Protein 3WPA (pdb70)

Sequence (346 aa):
NVAQGNQTNVGDALTALDNAINTAATTSKSTVSNGQNIVVSKSKNADGSDNYEVSTAKDLTVDSVKAGDTVLNNAGITIGNNAVVLNNTGLTISGGPSVTLAGIDAGNNKTIQNVANAVNATDAVNKGQLDSAINNVNNNVNELANNNAVKYDDASKDKITLGGGATGTTITNVKDGTVAQQGSKKDAVNGGQLWNVQQQQVDQNTTDISNIKNDINNGTVGLVQQAGKDAPVTVAKDTGGTTVNVAGTDGNRVVTGVKEEGAVNATSKDAVNGSQLNTTNQAVVNYLGGGAGYDNITGSFTAPSYTVGDSKYNNVGGAIDALNQADQALNSKIDNVSNKLDNAFRITNNRI

Nearest PDB structures (foldseek):
  3wpa-assembly1_A  TM=1.003E+00  e=3.772E-58  Acinetobacter sp. Tol 5
  3wpr-assembly1_C  TM=9.650E-01  e=1.036E-18  Acinetobacter sp. Tol 5
  3wpr-assembly1_B  TM=9.596E-01  e=1.470E-18  Acinetobacter sp. Tol 5
  3wqa-assembly1_A  TM=9.450E-01  e=1.652E-18  Acinetobacter sp. Tol 5
  3d9x-assembly1_B  TM=5.489E-01  e=2.673E-06  Bartonella henselae

Secondary structure (DSSP, 8-state):
--TTS--SSHHHHHHHHHHHHHHHHHHT-------TTEEEEEEE-TTS-EEEEEEE-SS---SEEEETTEEEETTEEEETTTTEEEETTEEEETTS-EEETTEEE-TTS----PPPP-STTSPPPHHHHHHHHHHHHHHHHHHHHHS---SSTT---------TT-----SPPPPP-STT------HHHHHHHHHHHHHHHHHHHHHHHHHHHT-SSSEEESSTTSPEEESTTS--S-----BTTB-----S-PPPP-STT------HHHHHHHHHHHHHHH-TT-EEETTTTEEE---EEETTEEESSHHHHHHHHHHHHHHHHHHHHHHHHHHHHHHHGGGG--

Organism: Acinetobacter sp. (strain Tol 5) (NCBI:txid710648)

B-factor: mean 42.74, std 29.95, range [12.38, 147.36]

Foldseek 3Di:
DPLPDDDDDVVVRVVSVVVVCVCCVVVVQDDDDDDAQKDWDWDADPVRHIDIDIDGDPDHDDQWDQDPNWIQHQQGIADDPSCWDQGPQFIDHVQAWTDGPVHTRHNPDDDPDQPADDDPPGDHDPVVVVVVVVVVVVVVVVVVVVDQDQPDPVSPDGQADDDDVGDDDDPQPAFDDDVPGPGDHDPVVVVVVVVVVVVVVVVVVVVVVCVVQQNDDQWRANDDPGDIGGNPPDDDDDDAPADPVGHDDDDPFDAWDDDPPTPGDHDPVVVVVVQCCVPVVQDQPWDADPVVRDIDFHWDDDDPDIDRDDVVNVVSVVVVVVVVVVVVVVVCVVVVVVVVVVVVVD

Structure (mmCIF, N/CA/C/O backbone):
data_3WPA
#
_entry.id   3WPA
#
_cell.length_a   46.663
_cell.length_b   46.663
_cell.length_c   406.110
_cell.angle_alpha   90.00
_cell.angle_beta   90.00
_cell.angle_gamma   120.00
#
_symmetry.space_group_name_H-M   'P 3 2 1'
#
loop_
_entity.id
_entity.type
_entity.pdbx_description
1 polymer 'Trimeric autotransporter adhesin'
2 non-polymer 'CHLORIDE ION'
3 water water
#
loop_
_atom_site.group_PDB
_atom_site.id
_atom_site.type_symbol
_atom_site.label_atom_id
_atom_site.label_alt_id
_atom_site.label_comp_id
_atom_site.label_asym_id
_atom_site.label_entity_id
_atom_site.label_seq_id
_atom_site.pdbx_PDB_ins_code
_atom_site.Cartn_x
_atom_site.Cartn_y
_atom_site.Cartn_z
_atom_site.occupancy
_atom_site.B_iso_or_equiv
_atom_site.auth_seq_id
_atom_site.auth_comp_id
_atom_site.auth_asym_id
_atom_site.auth_atom_id
_atom_site.pdbx_PDB_model_num
ATOM 1 N N . ASN A 1 65 ? 25.477 2.871 61.116 1.00 100.22 3205 ASN A N 1
ATOM 2 C CA . ASN A 1 65 ? 25.671 2.273 62.472 1.00 100.79 3205 ASN A CA 1
ATOM 3 C C . ASN A 1 65 ? 25.848 3.337 63.559 1.00 101.48 3205 ASN A C 1
ATOM 4 O O . ASN A 1 65 ? 26.930 3.487 64.132 1.00 100.01 3205 ASN A O 1
ATOM 9 N N . VAL A 1 66 ? 24.770 4.073 63.825 1.00 103.12 3206 VAL A N 1
ATOM 10 C CA . VAL A 1 66 ? 24.731 5.062 64.906 1.00 104.39 3206 VAL A CA 1
ATOM 11 C C . VAL A 1 66 ? 23.529 4.785 65.808 1.00 106.69 3206 VAL A C 1
ATOM 12 O O . VAL A 1 66 ? 22.509 4.265 65.349 1.00 107.41 3206 VAL A O 1
ATOM 16 N N . ALA A 1 67 ? 23.664 5.132 67.088 1.00 107.57 3207 ALA A N 1
ATOM 17 C CA . ALA A 1 67 ? 22.700 4.749 68.126 1.00 107.47 3207 ALA A CA 1
ATOM 18 C C . ALA A 1 67 ? 22.649 3.227 68.306 1.00 108.50 3207 ALA A C 1
ATOM 19 O O . ALA A 1 67 ? 21.677 2.687 68.841 1.00 107.49 3207 ALA A O 1
ATOM 21 N N . GLN A 1 68 ? 23.708 2.551 67.858 1.00 111.00 3208 GLN A N 1
ATOM 22 C CA . GLN A 1 68 ? 23.828 1.092 67.912 1.00 113.48 3208 GLN A CA 1
ATOM 23 C C . GLN A 1 68 ? 22.679 0.349 67.216 1.00 115.83 3208 GLN A C 1
ATOM 24 O O . GLN A 1 68 ? 22.357 -0.786 67.575 1.00 114.47 3208 GLN A O 1
ATOM 30 N N . GLY A 1 69 ? 22.076 0.995 66.218 1.00 119.29 3209 GLY A N 1
ATOM 31 C CA . GLY A 1 69 ? 21.073 0.370 65.358 1.00 121.67 3209 GLY A CA 1
ATOM 32 C C . GLY A 1 69 ? 21.643 0.254 63.959 1.00 123.90 3209 GLY A C 1
ATOM 33 O O . GLY A 1 69 ? 22.857 0.366 63.771 1.00 123.63 3209 GLY A O 1
ATOM 34 N N . ASN A 1 70 ? 20.779 0.029 62.973 1.00 125.94 3210 ASN A N 1
ATOM 35 C CA . ASN A 1 70 ? 21.215 -0.024 61.580 1.00 127.00 3210 ASN A CA 1
ATOM 36 C C . ASN A 1 70 ? 20.215 0.653 60.648 1.00 126.44 3210 ASN A C 1
ATOM 37 O O . ASN A 1 70 ? 19.010 0.413 60.739 1.00 125.59 3210 ASN A O 1
ATOM 42 N N . GLN A 1 71 ? 20.733 1.493 59.754 1.00 126.26 3211 GLN A N 1
ATOM 43 C CA . GLN A 1 71 ? 19.908 2.328 58.885 1.00 126.22 3211 GLN A CA 1
ATOM 44 C C . GLN A 1 71 ? 20.360 2.219 57.430 1.00 126.54 3211 GLN A C 1
ATOM 45 O O . GLN A 1 71 ? 21.504 1.855 57.152 1.00 125.81 3211 GLN A O 1
ATOM 51 N N . THR A 1 72 ? 19.450 2.536 56.511 1.00 126.88 3212 THR A N 1
ATOM 52 C CA . THR A 1 72 ? 19.748 2.557 55.076 1.00 126.29 3212 THR A CA 1
ATOM 53 C C . THR A 1 72 ? 19.665 3.975 54.492 1.00 125.48 3212 THR A C 1
ATOM 54 O O . THR A 1 72 ? 19.710 4.152 53.272 1.00 125.81 3212 THR A O 1
ATOM 58 N N . ASN A 1 73 ? 19.553 4.977 55.364 1.00 123.29 3213 ASN A N 1
ATOM 59 C CA . ASN A 1 73 ? 19.491 6.381 54.948 1.00 121.21 3213 ASN A CA 1
ATOM 60 C C . ASN A 1 73 ? 19.789 7.331 56.110 1.00 121.20 3213 ASN A C 1
ATOM 61 O O . ASN A 1 73 ? 19.767 6.924 57.274 1.00 123.78 3213 ASN A O 1
ATOM 66 N N . VAL A 1 74 ? 20.072 8.591 55.785 1.00 119.74 3214 VAL A N 1
ATOM 67 C CA . VAL A 1 74 ? 20.380 9.606 56.802 1.00 118.81 3214 VAL A CA 1
ATOM 68 C C . VAL A 1 74 ? 19.147 10.031 57.607 1.00 118.54 3214 VAL A C 1
ATOM 69 O O . VAL A 1 74 ? 19.267 10.415 58.771 1.00 118.71 3214 VAL A O 1
ATOM 73 N N . GLY A 1 75 ? 17.970 9.964 56.985 1.00 118.37 3215 GLY A N 1
ATOM 74 C CA . GLY A 1 75 ? 16.712 10.290 57.659 1.00 117.46 3215 GLY A CA 1
ATOM 75 C C . GLY A 1 75 ? 16.429 9.397 58.855 1.00 116.97 3215 GLY A C 1
ATOM 76 O O . GLY A 1 75 ? 15.926 9.863 59.878 1.00 116.52 3215 GLY A O 1
ATOM 77 N N . ASP A 1 76 ? 16.750 8.112 58.721 1.00 117.62 3216 ASP A N 1
ATOM 78 C CA . ASP A 1 76 ? 16.624 7.156 59.824 1.00 117.89 3216 ASP A CA 1
ATOM 79 C C . ASP A 1 76 ? 17.736 7.341 60.860 1.00 116.84 3216 ASP A C 1
ATOM 80 O O . ASP A 1 76 ? 17.487 7.258 62.064 1.00 115.57 3216 ASP A O 1
ATOM 85 N N . ALA A 1 77 ? 18.956 7.591 60.386 1.00 115.36 3217 ALA A N 1
ATOM 86 C CA . ALA A 1 77 ? 20.117 7.759 61.264 1.00 113.99 3217 ALA A CA 1
ATOM 87 C C . ALA A 1 77 ? 20.073 9.058 62.075 1.00 113.23 3217 ALA A C 1
ATOM 88 O O . ALA A 1 77 ? 20.583 9.106 63.195 1.00 113.08 3217 ALA A O 1
ATOM 90 N N . LEU A 1 78 ? 19.474 10.105 61.510 1.00 112.49 3218 LEU A N 1
ATOM 91 C CA . LEU A 1 78 ? 19.355 11.394 62.203 1.00 111.46 3218 LEU A CA 1
ATOM 92 C C . LEU A 1 78 ? 18.362 11.330 63.364 1.00 109.72 3218 LEU A C 1
ATOM 93 O O . LEU A 1 78 ? 18.617 11.887 64.433 1.00 108.86 3218 LEU A O 1
ATOM 98 N N . THR A 1 79 ? 17.233 10.658 63.147 1.00 108.30 3219 THR A N 1
ATOM 99 C CA . THR A 1 79 ? 16.247 10.442 64.208 1.00 107.20 3219 THR A CA 1
ATOM 100 C C . THR A 1 79 ? 16.726 9.399 65.221 1.00 105.97 3219 THR A C 1
ATOM 101 O O . THR A 1 79 ? 16.285 9.402 66.370 1.00 105.91 3219 THR A O 1
ATOM 105 N N . ALA A 1 80 ? 17.620 8.509 64.791 1.00 104.25 3220 ALA A N 1
ATOM 106 C CA . ALA A 1 80 ? 18.236 7.533 65.692 1.00 103.04 3220 ALA A CA 1
ATOM 107 C C . ALA A 1 80 ? 19.137 8.234 66.706 1.00 101.73 3220 ALA A C 1
ATOM 108 O O . ALA A 1 80 ? 19.106 7.911 67.895 1.00 102.01 3220 ALA A O 1
ATOM 110 N N . LEU A 1 81 ? 19.938 9.187 66.229 1.00 100.28 3221 LEU A N 1
ATOM 111 C CA . LEU A 1 81 ? 20.757 10.022 67.109 1.00 99.44 3221 LEU A CA 1
ATOM 112 C C . LEU A 1 81 ? 19.871 10.860 68.027 1.00 98.39 3221 LEU A C 1
ATOM 113 O O . LEU A 1 81 ? 20.129 10.948 69.224 1.00 98.47 3221 LEU A O 1
ATOM 118 N N . ASP A 1 82 ? 18.825 11.458 67.459 1.00 96.39 3222 ASP A N 1
ATOM 119 C CA . ASP A 1 82 ? 17.842 12.223 68.232 1.00 95.99 3222 ASP A CA 1
ATOM 120 C C . ASP A 1 82 ? 17.246 11.378 69.363 1.00 94.23 3222 ASP A C 1
ATOM 121 O O . ASP A 1 82 ? 17.097 11.856 70.488 1.00 92.77 3222 ASP A O 1
ATOM 126 N N . ASN A 1 83 ? 16.916 10.124 69.058 1.00 93.84 3223 ASN A N 1
ATOM 127 C CA . ASN A 1 83 ? 16.400 9.188 70.061 1.00 93.78 3223 ASN A CA 1
ATOM 128 C C . ASN A 1 83 ? 17.456 8.731 71.068 1.00 92.83 3223 ASN A C 1
ATOM 129 O O . ASN A 1 83 ? 17.119 8.298 72.170 1.00 93.31 3223 ASN A O 1
ATOM 134 N N . ALA A 1 84 ? 18.727 8.819 70.685 1.00 91.34 3224 ALA A N 1
ATOM 135 C CA . ALA A 1 84 ? 19.829 8.548 71.607 1.00 91.37 3224 ALA A CA 1
ATOM 136 C C . ALA A 1 84 ? 20.002 9.679 72.628 1.00 91.17 3224 ALA A C 1
ATOM 137 O O . ALA A 1 84 ? 20.592 9.468 73.688 1.00 90.29 3224 ALA A O 1
ATOM 139 N N . ILE A 1 85 ? 19.486 10.868 72.313 1.00 90.32 3225 ILE A N 1
ATOM 140 C CA . ILE A 1 85 ? 19.606 12.022 73.206 1.00 91.23 3225 ILE A CA 1
ATOM 141 C C . ILE A 1 85 ? 18.538 11.971 74.290 1.00 91.87 3225 ILE A C 1
ATOM 142 O O . ILE A 1 85 ? 18.843 12.159 75.465 1.00 92.19 3225 ILE A O 1
ATOM 147 N N . ASN A 1 86 ? 17.290 11.726 73.897 1.00 92.27 3226 ASN A N 1
ATOM 148 C CA . ASN A 1 86 ? 16.184 11.696 74.858 1.00 94.17 3226 ASN A CA 1
ATOM 149 C C . ASN A 1 86 ? 16.337 10.609 75.929 1.00 92.15 3226 ASN A C 1
ATOM 150 O O . ASN A 1 86 ? 15.855 10.773 77.047 1.00 94.09 3226 ASN A O 1
ATOM 155 N N . THR A 1 87 ? 17.008 9.509 75.585 1.00 89.05 3227 THR A N 1
ATOM 156 C CA . THR A 1 87 ? 17.333 8.469 76.561 1.00 87.56 3227 THR A CA 1
ATOM 157 C C . THR A 1 87 ? 18.511 8.911 77.425 1.00 85.37 3227 THR A C 1
ATOM 158 O O . THR A 1 87 ? 18.420 8.907 78.652 1.00 85.26 3227 THR A O 1
ATOM 162 N N . ALA A 1 88 ? 19.608 9.295 76.775 1.00 82.50 3228 ALA A N 1
ATOM 163 C CA . ALA A 1 88 ? 20.824 9.727 77.471 1.00 81.89 3228 ALA A CA 1
ATOM 164 C C . ALA A 1 88 ? 20.568 10.912 78.401 1.00 80.30 3228 ALA A C 1
ATOM 165 O O . ALA A 1 88 ? 21.047 10.927 79.531 1.00 79.48 3228 ALA A O 1
ATOM 167 N N . ALA A 1 89 ? 19.816 11.898 77.921 1.00 78.18 3229 ALA A N 1
ATOM 168 C CA . ALA A 1 89 ? 19.477 13.070 78.727 1.00 77.61 3229 ALA A CA 1
ATOM 169 C C . ALA A 1 89 ? 18.600 12.693 79.920 1.00 77.52 3229 ALA A C 1
ATOM 170 O O . ALA A 1 89 ? 18.776 13.222 81.016 1.00 78.38 3229 ALA A O 1
ATOM 172 N N . THR A 1 90 ? 17.662 11.777 79.701 1.00 76.14 3230 THR A N 1
ATOM 173 C CA . THR A 1 90 ? 16.731 11.358 80.744 1.00 76.21 3230 THR A CA 1
ATOM 174 C C . THR A 1 90 ? 17.400 10.442 81.767 1.00 75.41 3230 THR A C 1
ATOM 175 O O . THR A 1 90 ? 17.299 10.677 82.971 1.00 76.21 3230 THR A O 1
ATOM 179 N N . THR A 1 91 ? 18.078 9.405 81.286 1.00 72.55 3231 THR A N 1
ATOM 180 C CA . THR A 1 91 ? 18.684 8.408 82.170 1.00 71.64 3231 THR A CA 1
ATOM 181 C C . THR A 1 91 ? 19.930 8.909 82.909 1.00 69.99 3231 THR A C 1
ATOM 182 O O . THR A 1 91 ? 20.302 8.335 83.930 1.00 70.54 3231 THR A O 1
ATOM 186 N N . SER A 1 92 ? 20.572 9.961 82.399 1.00 66.46 3232 SER A N 1
ATOM 187 C CA . SER A 1 92 ? 21.767 10.519 83.046 1.00 63.74 3232 SER A CA 1
ATOM 188 C C . SER A 1 92 ? 21.440 11.568 84.105 1.00 59.59 3232 SER A C 1
ATOM 189 O O . SER A 1 92 ? 22.337 12.021 84.808 1.00 56.89 3232 SER A O 1
ATOM 192 N N . LYS A 1 93 ? 20.172 11.963 84.209 1.00 56.94 3233 LYS A N 1
ATOM 193 C CA . LYS A 1 93 ? 19.768 12.980 85.173 1.00 57.01 3233 LYS A CA 1
ATOM 194 C C . LYS A 1 93 ? 19.503 12.340 86.541 1.00 54.37 3233 LYS A C 1
ATOM 195 O O . LYS A 1 93 ? 18.373 11.958 86.860 1.00 54.06 3233 LYS A O 1
ATOM 201 N N . SER A 1 94 ? 20.562 12.219 87.338 1.00 51.69 3234 SER A N 1
ATOM 202 C CA . SER A 1 94 ? 20.468 11.600 88.660 1.00 49.99 3234 SER A CA 1
ATOM 203 C C . SER A 1 94 ? 19.673 12.481 89.613 1.00 47.72 3234 SER A C 1
ATOM 204 O O . SER A 1 94 ? 19.740 13.707 89.536 1.00 46.93 3234 SER A O 1
ATOM 207 N N . THR A 1 95 ? 18.918 11.847 90.506 1.00 48.01 3235 THR A N 1
ATOM 208 C CA . THR A 1 95 ? 18.162 12.563 91.527 1.00 46.42 3235 THR A CA 1
ATOM 209 C C . THR A 1 95 ? 18.632 12.150 92.925 1.00 44.36 3235 THR A C 1
ATOM 210 O O . THR A 1 95 ? 19.258 11.105 93.102 1.00 41.22 3235 THR A O 1
ATOM 214 N N . VAL A 1 96 ? 18.326 12.995 93.904 1.00 43.61 3236 VAL A N 1
ATOM 215 C CA . VAL A 1 96 ? 18.638 12.721 95.307 1.00 42.13 3236 VAL A CA 1
ATOM 216 C C . VAL A 1 96 ? 17.377 12.942 96.129 1.00 42.34 3236 VAL A C 1
ATOM 217 O O . VAL A 1 96 ? 16.670 13.931 95.923 1.00 44.47 3236 VAL A O 1
ATOM 221 N N . SER A 1 97 ? 17.096 12.022 97.049 1.00 41.66 3237 SER A N 1
ATOM 222 C CA . SER A 1 97 ? 15.957 12.156 97.959 1.00 41.39 3237 SER A CA 1
ATOM 223 C C . SER A 1 97 ? 16.413 12.031 99.413 1.00 41.57 3237 SER A C 1
ATOM 224 O O . SER A 1 97 ? 17.545 11.624 99.685 1.00 41.24 3237 SER A O 1
ATOM 227 N N . ASN A 1 98 ? 15.517 12.377 100.334 1.00 41.87 3238 ASN A N 1
ATOM 228 C CA . ASN A 1 98 ? 15.806 12.302 101.768 1.00 42.46 3238 ASN A CA 1
ATOM 229 C C . ASN A 1 98 ? 15.239 11.048 102.426 1.00 42.05 3238 ASN A C 1
ATOM 230 O O . ASN A 1 98 ? 14.131 10.608 102.117 1.00 42.34 3238 ASN A O 1
ATOM 235 N N . GLY A 1 99 ? 16.029 10.467 103.324 1.00 40.53 3239 GLY A N 1
ATOM 236 C CA . GLY A 1 99 ? 15.566 9.417 104.217 1.00 37.90 3239 GLY A CA 1
ATOM 237 C C . GLY A 1 99 ? 15.597 9.953 105.638 1.00 36.91 3239 GLY A C 1
ATOM 238 O O . GLY A 1 99 ? 15.532 11.167 105.852 1.00 35.43 3239 GLY A O 1
ATOM 239 N N . GLN A 1 100 ? 15.718 9.054 106.605 1.00 35.92 3240 GLN A N 1
ATOM 240 C CA . GLN A 1 100 ? 15.624 9.432 108.015 1.00 35.90 3240 GLN A CA 1
ATOM 241 C C . GLN A 1 100 ? 16.711 10.429 108.408 1.00 33.00 3240 GLN A C 1
ATOM 242 O O . GLN A 1 100 ? 17.887 10.250 108.070 1.00 30.88 3240 GLN A O 1
ATOM 248 N N . ASN A 1 101 ? 16.291 11.489 109.101 1.00 32.39 3241 ASN A N 1
ATOM 249 C CA . ASN A 1 101 ? 17.184 12.526 109.643 1.00 31.09 3241 ASN A CA 1
ATOM 250 C C . ASN A 1 101 ? 17.838 13.444 108.612 1.00 30.77 3241 ASN A C 1
ATOM 251 O O . ASN A 1 101 ? 18.723 14.229 108.959 1.00 30.60 3241 ASN A O 1
ATOM 256 N N . ILE A 1 102 ? 17.382 13.384 107.363 1.00 30.27 3242 ILE A N 1
ATOM 257 C CA . ILE A 1 102 ? 17.986 14.147 106.281 1.00 30.99 3242 ILE A CA 1
ATOM 258 C C . ILE A 1 102 ? 16.933 15.017 105.606 1.00 32.11 3242 ILE A C 1
ATOM 259 O O . ILE A 1 102 ? 15.779 14.610 105.471 1.00 32.02 3242 ILE A O 1
ATOM 264 N N . VAL A 1 103 ? 17.342 16.219 105.211 1.00 33.57 3243 VAL A N 1
ATOM 265 C CA . VAL A 1 103 ? 16.500 17.114 104.416 1.00 35.95 3243 VAL A CA 1
ATOM 266 C C . VAL A 1 103 ? 17.239 17.433 103.119 1.00 37.45 3243 VAL A C 1
ATOM 267 O O . VAL A 1 103 ? 18.415 17.805 103.142 1.00 35.61 3243 VAL A O 1
ATOM 271 N N . VAL A 1 104 ? 16.543 17.268 101.996 1.00 39.30 3244 VAL A N 1
ATOM 272 C CA . VAL A 1 104 ? 17.109 17.501 100.673 1.00 40.98 3244 VAL A CA 1
ATOM 273 C C . VAL A 1 104 ? 16.320 18.610 99.991 1.00 42.92 3244 VAL A C 1
ATOM 274 O O . VAL A 1 104 ? 15.105 18.499 99.836 1.00 43.41 3244 VAL A O 1
ATOM 278 N N . SER A 1 105 ? 17.017 19.680 99.614 1.00 45.76 3245 SER A N 1
ATOM 279 C CA . SER A 1 105 ? 16.403 20.827 98.957 1.00 50.53 3245 SER A CA 1
ATOM 280 C C . SER A 1 105 ? 16.851 20.880 97.496 1.00 52.97 3245 SER A C 1
ATOM 281 O O . SER A 1 105 ? 18.028 21.111 97.209 1.00 53.22 3245 SER A O 1
ATOM 284 N N . LYS A 1 106 ? 15.907 20.650 96.586 1.00 57.87 3246 LYS A N 1
ATOM 285 C CA . LYS A 1 106 ? 16.177 20.664 95.147 1.00 61.10 3246 LYS A CA 1
ATOM 286 C C . LYS A 1 106 ? 16.060 22.082 94.585 1.00 61.17 3246 LYS A C 1
ATOM 287 O O . LYS A 1 106 ? 14.988 22.689 94.646 1.00 60.98 3246 LYS A O 1
ATOM 293 N N . SER A 1 107 ? 17.165 22.599 94.052 1.00 61.53 3247 SER A N 1
ATOM 294 C CA . SER A 1 107 ? 17.181 23.892 93.363 1.00 64.19 3247 SER A CA 1
ATOM 295 C C . SER A 1 107 ? 17.694 23.702 91.936 1.00 65.94 3247 SER A C 1
ATOM 296 O O . SER A 1 107 ? 17.951 22.575 91.511 1.00 65.09 3247 SER A O 1
ATOM 299 N N . LYS A 1 108 ? 17.837 24.805 91.202 1.00 69.74 3248 LYS A N 1
ATOM 300 C CA . LYS A 1 108 ? 18.340 24.770 89.830 1.00 70.36 3248 LYS A CA 1
ATOM 301 C C . LYS A 1 108 ? 19.580 25.645 89.690 1.00 69.46 3248 LYS A C 1
ATOM 302 O O . LYS A 1 108 ? 19.556 26.821 90.050 1.00 70.20 3248 LYS A O 1
ATOM 308 N N . ASN A 1 109 ? 20.658 25.062 89.168 1.00 69.86 3249 ASN A N 1
ATOM 309 C CA . ASN A 1 109 ? 21.925 25.775 88.973 1.00 72.13 3249 ASN A CA 1
ATOM 310 C C . ASN A 1 109 ? 21.824 26.835 87.869 1.00 73.34 3249 ASN A C 1
ATOM 311 O O . ASN A 1 109 ? 20.776 26.983 87.235 1.00 72.79 3249 ASN A O 1
ATOM 316 N N . ALA A 1 110 ? 22.919 27.561 87.642 1.00 74.47 3250 ALA A N 1
ATOM 317 C CA . ALA A 1 110 ? 22.959 28.636 86.640 1.00 75.39 3250 ALA A CA 1
ATOM 318 C C . ALA A 1 110 ? 22.978 28.141 85.185 1.00 75.90 3250 ALA A C 1
ATOM 319 O O . ALA A 1 110 ? 22.943 28.956 84.259 1.00 75.54 3250 ALA A O 1
ATOM 321 N N . ASP A 1 111 ? 23.032 26.823 84.987 1.00 74.99 3251 ASP A N 1
ATOM 322 C CA . ASP A 1 111 ? 23.076 26.232 83.648 1.00 73.15 3251 ASP A CA 1
ATOM 323 C C . ASP A 1 111 ? 21.916 25.261 83.389 1.00 73.07 3251 ASP A C 1
ATOM 324 O O . ASP A 1 111 ? 22.036 24.351 82.566 1.00 74.88 3251 ASP A O 1
ATOM 329 N N . GLY A 1 112 ? 20.800 25.448 84.095 1.00 71.54 3252 GLY A N 1
ATOM 330 C CA . GLY A 1 112 ? 19.605 24.622 83.896 1.00 70.47 3252 GLY A CA 1
ATOM 331 C C . GLY A 1 112 ? 19.578 23.293 84.640 1.00 69.03 3252 GLY A C 1
ATOM 332 O O . GLY A 1 112 ? 18.506 22.710 84.824 1.00 68.77 3252 GLY A O 1
ATOM 333 N N . SER A 1 113 ? 20.745 22.803 85.061 1.00 66.75 3253 SER A N 1
ATOM 334 C CA . SER A 1 113 ? 20.835 21.551 85.821 1.00 64.56 3253 SER A CA 1
ATOM 335 C C . SER A 1 113 ? 20.340 21.736 87.252 1.00 63.78 3253 SER A C 1
ATOM 336 O O . SER A 1 113 ? 20.206 22.863 87.736 1.00 63.32 3253 SER A O 1
ATOM 339 N N . ASP A 1 114 ? 20.081 20.616 87.923 1.00 62.62 3254 ASP A N 1
ATOM 340 C CA . ASP A 1 114 ? 19.553 20.628 89.285 1.00 60.54 3254 ASP A CA 1
ATOM 341 C C . ASP A 1 114 ? 20.661 20.459 90.324 1.00 58.23 3254 ASP A C 1
ATOM 342 O O . ASP A 1 114 ? 21.611 19.700 90.115 1.00 55.56 3254 ASP A O 1
ATOM 347 N N . ASN A 1 115 ? 20.525 21.182 91.437 1.00 56.54 3255 ASN A N 1
ATOM 348 C CA . ASN A 1 115 ? 21.361 20.976 92.619 1.00 53.56 3255 ASN A CA 1
ATOM 349 C C . ASN A 1 115 ? 20.517 20.377 93.733 1.00 50.48 3255 ASN A C 1
ATOM 350 O O . ASN A 1 115 ? 19.358 20.756 93.906 1.00 48.61 3255 ASN A O 1
ATOM 355 N N . TYR A 1 116 ? 21.101 19.445 94.482 1.00 46.98 3256 TYR A N 1
ATOM 356 C CA . TYR A 1 116 ? 20.452 18.878 95.659 1.00 45.38 3256 TYR A CA 1
ATOM 357 C C . TYR A 1 116 ? 21.275 19.217 96.896 1.00 42.87 3256 TYR A C 1
ATOM 358 O O . TYR A 1 116 ? 22.369 18.692 97.074 1.00 40.76 3256 TYR A O 1
ATOM 367 N N . GLU A 1 117 ? 20.759 20.122 97.726 1.00 42.69 3257 GLU A N 1
ATOM 368 C CA . GLU A 1 117 ? 21.421 20.482 98.978 1.00 42.69 3257 GLU A CA 1
ATOM 369 C C . GLU A 1 117 ? 21.027 19.457 100.034 1.00 39.50 3257 GLU A C 1
ATOM 370 O O . GLU A 1 117 ? 19.841 19.185 100.218 1.00 40.54 3257 GLU A O 1
ATOM 376 N N . VAL A 1 118 ? 22.020 18.889 100.716 1.00 37.22 3258 VAL A N 1
ATOM 377 C CA . VAL A 1 118 ? 21.773 17.878 101.746 1.00 34.74 3258 VAL A CA 1
ATOM 378 C C . VAL A 1 118 ? 22.107 18.456 103.123 1.00 32.62 3258 VAL A C 1
ATOM 379 O O . VAL A 1 118 ? 23.234 18.903 103.361 1.00 32.07 3258 VAL A O 1
ATOM 383 N N . SER A 1 119 ? 21.110 18.455 104.005 1.00 32.24 3259 SER A N 1
ATOM 384 C CA . SER A 1 119 ? 21.258 18.885 105.404 1.00 32.40 3259 SER A CA 1
ATOM 385 C C . SER A 1 119 ? 20.724 17.776 106.300 1.00 30.70 3259 SER A C 1
ATOM 386 O O . SER A 1 119 ? 20.003 16.890 105.834 1.00 30.61 3259 SER A O 1
ATOM 389 N N . THR A 1 120 ? 21.042 17.829 107.592 1.00 29.99 3260 THR A N 1
ATOM 390 C CA . THR A 1 120 ? 20.321 16.987 108.533 1.00 30.09 3260 THR A CA 1
ATOM 391 C C . THR A 1 120 ? 19.045 17.706 108.932 1.00 29.59 3260 THR A C 1
ATOM 392 O O . THR A 1 120 ? 18.929 18.924 108.792 1.00 31.87 3260 THR A O 1
ATOM 396 N N . ALA A 1 121 ? 18.091 16.934 109.422 1.00 30.60 3261 ALA A N 1
ATOM 397 C CA . ALA A 1 121 ? 16.977 17.463 110.182 1.00 30.68 3261 ALA A CA 1
ATOM 398 C C . ALA A 1 121 ? 17.530 18.168 111.420 1.00 31.72 3261 ALA A C 1
ATOM 399 O O . ALA A 1 121 ? 18.677 17.937 111.833 1.00 31.28 3261 ALA A O 1
ATOM 401 N N . LYS A 1 122 ? 16.721 19.041 112.003 1.00 32.61 3262 LYS A N 1
ATOM 402 C CA . LYS A 1 122 ? 17.102 19.742 113.224 1.00 32.64 3262 LYS A CA 1
ATOM 403 C C . LYS A 1 122 ? 16.779 18.908 114.465 1.00 30.64 3262 LYS A C 1
ATOM 404 O O . LYS A 1 122 ? 17.368 19.109 115.521 1.00 29.31 3262 LYS A O 1
ATOM 410 N N . ASP A 1 123 ? 15.816 18.003 114.336 1.00 29.54 3263 ASP A N 1
ATOM 411 C CA . ASP A 1 123 ? 15.460 17.087 115.411 1.00 30.74 3263 ASP A CA 1
ATOM 412 C C . ASP A 1 123 ? 15.807 15.671 114.952 1.00 29.43 3263 ASP A C 1
ATOM 413 O O . ASP A 1 123 ? 15.186 15.148 114.025 1.00 31.17 3263 ASP A O 1
ATOM 418 N N . LEU A 1 124 ? 16.837 15.082 115.561 1.00 28.25 3264 LEU A N 1
ATOM 419 C CA . LEU A 1 124 ? 17.317 13.761 115.150 1.00 26.25 3264 LEU A CA 1
ATOM 420 C C . LEU A 1 124 ? 16.686 12.641 115.971 1.00 27.21 3264 LEU A C 1
ATOM 421 O O . LEU A 1 124 ? 16.509 12.760 117.192 1.00 25.68 3264 LEU A O 1
ATOM 426 N N . THR A 1 125 ? 16.365 11.547 115.290 1.00 26.82 3265 THR A N 1
ATOM 427 C CA . THR A 1 125 ? 15.839 10.349 115.918 1.00 29.35 3265 THR A CA 1
ATOM 428 C C . THR A 1 125 ? 16.792 9.228 115.548 1.00 29.56 3265 THR A C 1
ATOM 429 O O . THR A 1 125 ? 16.907 8.870 114.375 1.00 30.20 3265 THR A O 1
ATOM 433 N N . VAL A 1 126 ? 17.508 8.716 116.544 1.00 29.15 3266 VAL A N 1
ATOM 434 C CA . VAL A 1 126 ? 18.541 7.719 116.336 1.00 29.23 3266 VAL A CA 1
ATOM 435 C C . VAL A 1 126 ? 18.437 6.621 117.390 1.00 30.18 3266 VAL A C 1
ATOM 436 O O . VAL A 1 126 ? 17.626 6.709 118.312 1.00 29.40 3266 VAL A O 1
ATOM 440 N N . ASP A 1 127 ? 19.250 5.583 117.242 1.00 30.19 3267 ASP A N 1
ATOM 441 C CA . ASP A 1 127 ? 19.377 4.564 118.286 1.00 30.89 3267 ASP A CA 1
ATOM 442 C C . ASP A 1 127 ? 20.453 4.975 119.296 1.00 30.13 3267 ASP A C 1
ATOM 443 O O . ASP A 1 127 ? 20.354 4.655 120.483 1.00 29.20 3267 ASP A O 1
ATOM 448 N N . SER A 1 128 ? 21.488 5.668 118.829 1.00 28.04 3268 SER A N 1
ATOM 449 C CA . SER A 1 128 ? 22.572 6.072 119.720 1.00 27.78 3268 SER A CA 1
ATOM 450 C C . SER A 1 128 ? 23.434 7.158 119.113 1.00 26.55 3268 SER A C 1
ATOM 451 O O . SER A 1 128 ? 23.431 7.368 117.899 1.00 26.81 3268 SER A O 1
ATOM 454 N N . VAL A 1 129 ? 24.165 7.843 119.985 1.00 26.55 3269 VAL A N 1
ATOM 455 C CA . VAL A 1 129 ? 25.193 8.793 119.602 1.00 25.55 3269 VAL A CA 1
ATOM 456 C C . VAL A 1 129 ? 26.379 8.534 120.510 1.00 27.11 3269 VAL A C 1
ATOM 457 O O . VAL A 1 129 ? 26.229 8.481 121.737 1.00 26.45 3269 VAL A O 1
ATOM 461 N N . LYS A 1 130 ? 27.549 8.350 119.911 1.00 27.23 3270 LYS A N 1
ATOM 462 C CA . LYS A 1 130 ? 28.778 8.241 120.670 1.00 30.15 3270 LYS A CA 1
ATOM 463 C C . LYS A 1 130 ? 29.647 9.447 120.359 1.00 29.65 3270 LYS A C 1
ATOM 464 O O . LYS A 1 130 ? 30.014 9.671 119.207 1.00 30.63 3270 LYS A O 1
ATOM 470 N N . ALA A 1 131 ? 29.937 10.234 121.390 1.00 30.37 3271 ALA A N 1
ATOM 471 C CA . ALA A 1 131 ? 30.724 11.457 121.255 1.00 31.21 3271 ALA A CA 1
ATOM 472 C C . ALA A 1 131 ? 31.992 11.276 122.069 1.00 32.49 3271 ALA A C 1
ATOM 473 O O . ALA A 1 131 ? 31.967 11.336 123.298 1.00 30.63 3271 ALA A O 1
ATOM 475 N N . GLY A 1 132 ? 33.104 11.031 121.386 1.00 33.94 3272 GLY A N 1
ATOM 476 C CA . GLY A 1 132 ? 34.300 10.546 122.059 1.00 35.25 3272 GLY A CA 1
ATOM 477 C C . GLY A 1 132 ? 33.953 9.220 122.719 1.00 35.94 3272 GLY A C 1
ATOM 478 O O . GLY A 1 132 ? 33.432 8.320 122.059 1.00 38.07 3272 GLY A O 1
ATOM 479 N N . ASP A 1 133 ? 34.189 9.113 124.024 1.00 36.05 3273 ASP A N 1
ATOM 480 C CA . ASP A 1 133 ? 33.815 7.907 124.775 1.00 37.87 3273 ASP A CA 1
ATOM 481 C C . ASP A 1 133 ? 32.464 8.032 125.493 1.00 35.86 3273 ASP A C 1
ATOM 482 O O . ASP A 1 133 ? 32.071 7.113 126.201 1.00 38.76 3273 ASP A O 1
ATOM 487 N N . THR A 1 134 ? 31.770 9.160 125.322 1.00 31.11 3274 THR A N 1
ATOM 488 C CA . THR A 1 134 ? 30.462 9.369 125.946 1.00 29.40 3274 THR A CA 1
ATOM 489 C C . THR A 1 134 ? 29.380 8.771 125.057 1.00 27.86 3274 THR A C 1
ATOM 490 O O . THR A 1 134 ? 29.354 9.009 123.854 1.00 28.84 3274 THR A O 1
ATOM 494 N N . VAL A 1 135 ? 28.490 7.985 125.648 1.00 27.64 3275 VAL A N 1
ATOM 495 C CA . VAL A 1 135 ? 27.467 7.288 124.877 1.00 27.11 3275 VAL A CA 1
ATOM 496 C C . VAL A 1 135 ? 26.097 7.780 125.314 1.00 25.54 3275 VAL A C 1
ATOM 497 O O . VAL A 1 135 ? 25.788 7.776 126.498 1.00 24.52 3275 VAL A O 1
ATOM 501 N N . LEU A 1 136 ? 25.313 8.230 124.340 1.00 25.16 3276 LEU A N 1
ATOM 502 C CA . LEU A 1 136 ? 23.917 8.571 124.520 1.00 25.24 3276 LEU A CA 1
ATOM 503 C C . LEU A 1 136 ? 23.054 7.514 123.830 1.00 24.85 3276 LEU A C 1
ATOM 504 O O . LEU A 1 136 ? 23.176 7.294 122.616 1.00 23.99 3276 LEU A O 1
ATOM 509 N N . ASN A 1 137 ? 22.180 6.870 124.597 1.00 24.99 3277 ASN A N 1
ATOM 510 C CA . ASN A 1 137 ? 21.240 5.897 124.042 1.00 26.59 3277 ASN A CA 1
ATOM 511 C C . ASN A 1 137 ? 20.031 5.710 124.952 1.00 26.84 3277 ASN A C 1
ATOM 512 O O . ASN A 1 137 ? 19.852 6.467 125.905 1.00 25.74 3277 ASN A O 1
ATOM 517 N N . ASN A 1 138 ? 19.212 4.692 124.679 1.00 28.13 3278 ASN A N 1
ATOM 518 C CA . ASN A 1 138 ? 17.997 4.465 125.461 1.00 28.76 3278 ASN A CA 1
ATOM 519 C C . ASN A 1 138 ? 18.257 4.283 126.955 1.00 28.51 3278 ASN A C 1
ATOM 520 O O . ASN A 1 138 ? 17.408 4.628 127.773 1.00 29.98 3278 ASN A O 1
ATOM 525 N N . ALA A 1 139 ? 19.424 3.748 127.303 1.00 28.51 3279 ALA A N 1
ATOM 526 C CA . ALA A 1 139 ? 19.793 3.545 128.710 1.00 28.06 3279 ALA A CA 1
ATOM 527 C C . ALA A 1 139 ? 20.119 4.856 129.431 1.00 28.46 3279 ALA A C 1
ATOM 528 O O . ALA A 1 139 ? 19.958 4.950 130.651 1.00 27.41 3279 ALA A O 1
ATOM 530 N N . GLY A 1 140 ? 20.577 5.858 128.684 1.00 27.09 3280 GLY A N 1
ATOM 531 C CA . GLY A 1 140 ? 20.889 7.170 129.249 1.00 27.01 3280 GLY A CA 1
ATOM 532 C C . GLY A 1 140 ? 22.220 7.682 128.738 1.00 25.45 3280 GLY A C 1
ATOM 533 O O . GLY A 1 140 ? 22.429 7.740 127.527 1.00 26.18 3280 GLY A O 1
ATOM 534 N N . ILE A 1 141 ? 23.101 8.050 129.671 1.00 25.81 3281 ILE A N 1
ATOM 535 C CA . ILE A 1 141 ? 24.429 8.579 129.375 1.00 26.13 3281 ILE A CA 1
ATOM 536 C C . ILE A 1 141 ? 25.484 7.770 130.121 1.00 25.65 3281 ILE A C 1
ATOM 537 O O . ILE A 1 141 ? 25.395 7.593 131.340 1.00 25.27 3281 ILE A O 1
ATOM 542 N N . THR A 1 142 ? 26.490 7.282 129.408 1.00 25.02 3282 THR A N 1
ATOM 543 C CA . THR A 1 142 ? 27.656 6.717 130.085 1.00 25.81 3282 THR A CA 1
ATOM 544 C C . THR A 1 142 ? 28.874 7.528 129.677 1.00 25.39 3282 THR A C 1
ATOM 545 O O . THR A 1 142 ? 28.998 7.917 128.518 1.00 26.33 3282 THR A O 1
ATOM 549 N N . ILE A 1 143 ? 29.755 7.788 130.632 1.00 25.71 3283 ILE A N 1
ATOM 550 C CA . ILE A 1 143 ? 30.975 8.544 130.379 1.00 26.15 3283 ILE A CA 1
ATOM 551 C C . ILE A 1 143 ? 32.168 7.646 130.687 1.00 27.74 3283 ILE A C 1
ATOM 552 O O . ILE A 1 143 ? 32.248 7.069 131.773 1.00 27.10 3283 ILE A O 1
ATOM 557 N N . GLY A 1 144 ? 33.085 7.539 129.727 1.00 27.79 3284 GLY A N 1
ATOM 558 C CA . GLY A 1 144 ? 34.276 6.695 129.872 1.00 29.40 3284 GLY A CA 1
ATOM 559 C C . GLY A 1 144 ? 33.912 5.232 130.029 1.00 29.07 3284 GLY A C 1
ATOM 560 O O . GLY A 1 144 ? 32.916 4.764 129.483 1.00 31.09 3284 GLY A O 1
ATOM 561 N N . ASN A 1 145 ? 34.711 4.507 130.803 1.00 30.47 3285 ASN A N 1
ATOM 562 C CA . ASN A 1 145 ? 34.472 3.086 131.039 1.00 31.19 3285 ASN A CA 1
ATOM 563 C C . ASN A 1 145 ? 33.483 2.933 132.185 1.00 29.92 3285 ASN A C 1
ATOM 564 O O . ASN A 1 145 ? 33.813 2.411 133.247 1.00 29.87 3285 ASN A O 1
ATOM 569 N N . ASN A 1 146 ? 32.254 3.396 131.969 1.00 28.67 3286 ASN A N 1
ATOM 570 C CA . ASN A 1 146 ? 31.296 3.581 133.061 1.00 27.53 3286 ASN A CA 1
ATOM 571 C C . ASN A 1 146 ? 31.887 4.307 134.276 1.00 26.69 3286 ASN A C 1
ATOM 572 O O . ASN A 1 146 ? 31.557 3.999 135.430 1.00 26.90 3286 ASN A O 1
ATOM 577 N N . ALA A 1 147 ? 32.763 5.275 134.020 1.00 26.61 3287 ALA A N 1
ATOM 578 C CA . ALA A 1 147 ? 33.295 6.117 135.082 1.00 26.41 3287 ALA A CA 1
ATOM 579 C C . ALA A 1 147 ? 32.158 6.865 135.771 1.00 26.24 3287 ALA A C 1
ATOM 580 O O . ALA A 1 147 ? 32.142 7.001 136.994 1.00 25.09 3287 ALA A O 1
ATOM 582 N N . VAL A 1 148 ? 31.225 7.346 134.952 1.00 24.38 3288 VAL A N 1
ATOM 583 C CA . VAL A 1 148 ? 29.991 7.969 135.411 1.00 24.75 3288 VAL A CA 1
ATOM 584 C C . VAL A 1 148 ? 28.860 7.417 134.552 1.00 24.08 3288 VAL A C 1
ATOM 585 O O . VAL A 1 148 ? 28.970 7.328 133.316 1.00 24.10 3288 VAL A O 1
ATOM 589 N N . VAL A 1 149 ? 27.796 6.975 135.209 1.00 24.30 3289 VAL A N 1
ATOM 590 C CA . VAL A 1 149 ? 26.656 6.436 134.502 1.00 24.40 3289 VAL A CA 1
ATOM 591 C C . VAL A 1 149 ? 25.405 7.170 134.957 1.00 24.54 3289 VAL A C 1
ATOM 592 O O . VAL A 1 149 ? 25.158 7.320 136.154 1.00 24.30 3289 VAL A O 1
ATOM 596 N N . LEU A 1 150 ? 24.630 7.622 133.987 1.00 24.76 3290 LEU A N 1
ATOM 597 C CA . LEU A 1 150 ? 23.299 8.136 134.239 1.00 24.88 3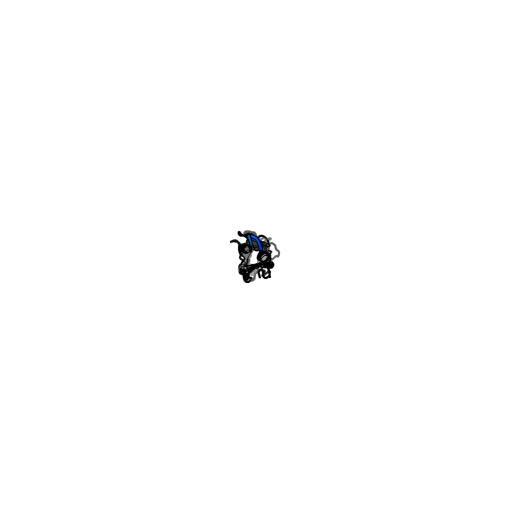290 LEU A CA 1
ATOM 598 C C . LEU A 1 150 ? 22.321 7.243 133.499 1.00 25.66 3290 LEU A C 1
ATOM 599 O O . LEU A 1 150 ? 22.332 7.185 132.275 1.00 27.48 3290 LEU A O 1
ATOM 604 N N . ASN A 1 151 ? 21.497 6.524 134.251 1.00 27.07 3291 ASN A N 1
ATOM 605 C CA . ASN A 1 151 ? 20.472 5.667 133.661 1.00 27.85 3291 ASN A CA 1
ATOM 606 C C . ASN A 1 151 ? 19.129 5.883 134.357 1.00 28.59 3291 ASN A C 1
ATOM 607 O O . ASN A 1 151 ? 18.987 6.823 135.147 1.00 27.70 3291 ASN A O 1
ATOM 612 N N . ASN A 1 152 ? 18.134 5.052 134.056 1.00 29.55 3292 ASN A N 1
ATOM 613 C CA . ASN A 1 152 ? 16.801 5.270 134.613 1.00 30.34 3292 ASN A CA 1
ATOM 614 C C . ASN A 1 152 ? 16.709 5.006 136.125 1.00 29.73 3292 ASN A C 1
ATOM 615 O O . ASN A 1 152 ? 15.647 5.194 136.712 1.00 29.87 3292 ASN A O 1
ATOM 620 N N . THR A 1 153 ? 17.807 4.556 136.735 1.00 28.70 3293 THR A N 1
ATOM 621 C CA . THR A 1 153 ? 17.913 4.439 138.203 1.00 29.57 3293 THR A CA 1
ATOM 622 C C . THR A 1 153 ? 18.548 5.638 138.883 1.00 28.51 3293 THR A C 1
ATOM 623 O O . THR A 1 153 ? 18.419 5.782 140.102 1.00 28.28 3293 THR A O 1
ATOM 627 N N . GLY A 1 154 ? 19.248 6.476 138.117 1.00 25.82 3294 GLY A N 1
ATOM 628 C CA . GLY A 1 154 ? 19.944 7.626 138.675 1.00 25.47 3294 GLY A CA 1
ATOM 629 C C . GLY A 1 154 ? 21.408 7.683 138.279 1.00 23.87 3294 GLY A C 1
ATOM 630 O O . GLY A 1 154 ? 21.781 7.260 137.194 1.00 25.38 3294 GLY A O 1
ATOM 631 N N . LEU A 1 155 ? 22.227 8.180 139.194 1.00 23.70 3295 LEU A N 1
ATOM 632 C CA . LEU A 1 155 ? 23.597 8.569 138.919 1.00 22.97 3295 LEU A CA 1
ATOM 633 C C . LEU A 1 155 ? 24.559 7.736 139.749 1.00 22.31 3295 LEU A C 1
ATOM 634 O O . LEU A 1 155 ? 24.434 7.662 140.969 1.00 22.66 3295 LEU A O 1
ATOM 639 N N . THR A 1 156 ? 25.544 7.149 139.082 1.00 23.19 3296 THR A N 1
ATOM 640 C CA . THR A 1 156 ? 26.548 6.329 139.738 1.00 23.47 3296 THR A CA 1
ATOM 641 C C . THR A 1 156 ? 27.922 6.754 139.268 1.00 23.00 3296 THR A C 1
ATOM 642 O O . THR A 1 156 ? 28.159 6.868 138.065 1.00 23.88 3296 THR A O 1
ATOM 646 N N . ILE A 1 157 ? 28.802 7.008 140.228 1.00 23.61 3297 ILE A N 1
ATOM 647 C CA . ILE A 1 157 ? 30.180 7.362 139.958 1.00 24.56 3297 ILE A CA 1
ATOM 648 C C . ILE A 1 157 ? 31.082 6.242 140.458 1.00 25.64 3297 ILE A C 1
ATOM 649 O O . ILE A 1 157 ? 31.140 5.979 141.662 1.00 25.35 3297 ILE A O 1
ATOM 654 N N . SER A 1 158 ? 31.805 5.601 139.542 1.00 26.31 3298 SER A N 1
ATOM 655 C CA . SER A 1 158 ? 32.747 4.538 139.920 1.00 28.61 3298 SER A CA 1
ATOM 656 C C . SER A 1 158 ? 33.826 5.055 140.886 1.00 28.64 3298 SER A C 1
ATOM 657 O O . SER A 1 158 ? 34.556 6.001 140.578 1.00 28.70 3298 SER A O 1
ATOM 660 N N . GLY A 1 159 ? 33.902 4.448 142.068 1.00 30.40 3299 GLY A N 1
ATOM 661 C CA . GLY A 1 159 ? 34.824 4.894 143.117 1.00 31.36 3299 GLY A CA 1
ATOM 662 C C . GLY A 1 159 ? 34.382 6.185 143.783 1.00 31.89 3299 GLY A C 1
ATOM 663 O O . GLY A 1 159 ? 35.192 6.913 144.367 1.00 32.75 3299 GLY A O 1
ATOM 664 N N . GLY A 1 160 ? 33.088 6.478 143.691 1.00 28.95 3300 GLY A N 1
ATOM 665 C CA . GLY A 1 160 ? 32.553 7.710 144.231 1.00 28.15 3300 GLY A CA 1
ATOM 666 C C . GLY A 1 160 ? 31.144 7.525 144.750 1.00 25.80 3300 GLY A C 1
ATOM 667 O O . GLY A 1 160 ? 30.657 6.405 144.859 1.00 25.46 3300 GLY A O 1
ATOM 668 N N . PRO A 1 161 ? 30.489 8.629 145.100 1.00 25.32 3301 PRO A N 1
ATOM 669 C CA . PRO A 1 161 ? 29.100 8.571 145.544 1.00 25.39 3301 PRO A CA 1
ATOM 670 C C . PRO A 1 161 ? 28.128 8.141 144.461 1.00 25.79 3301 PRO A C 1
ATOM 671 O O . PRO A 1 161 ? 28.463 8.144 143.274 1.00 26.21 3301 PRO A O 1
ATOM 675 N N . SER A 1 162 ? 26.909 7.815 144.874 1.00 25.63 3302 SER A N 1
ATOM 676 C CA . SER A 1 162 ? 25.825 7.559 143.933 1.00 25.25 3302 SER A CA 1
ATOM 677 C C . SER A 1 162 ? 24.509 8.089 144.492 1.00 23.93 3302 SER A C 1
ATOM 678 O O . SER A 1 162 ? 24.342 8.224 145.709 1.00 23.67 3302 SER A O 1
ATOM 681 N N . VAL A 1 163 ? 23.609 8.421 143.576 1.00 23.39 3303 VAL A N 1
ATOM 682 C CA . VAL A 1 163 ? 22.261 8.868 143.892 1.00 23.60 3303 VAL A CA 1
ATOM 683 C C . VAL A 1 163 ? 21.338 8.095 142.961 1.00 23.23 3303 VAL A C 1
ATOM 684 O O . VAL A 1 163 ? 21.238 8.398 141.766 1.00 22.77 3303 VAL A O 1
ATOM 688 N N . THR A 1 164 ? 20.696 7.070 143.512 1.00 24.49 3304 THR A N 1
ATOM 689 C CA . THR A 1 164 ? 19.847 6.170 142.736 1.00 25.51 3304 THR A CA 1
ATOM 690 C C . THR A 1 164 ? 18.590 5.815 143.507 1.00 26.02 3304 THR A C 1
ATOM 691 O O . THR A 1 164 ? 18.406 6.236 144.650 1.00 26.11 3304 THR A O 1
ATOM 695 N N . LEU A 1 165 ? 17.730 5.023 142.876 1.00 26.74 3305 LEU A N 1
ATOM 696 C CA . LEU A 1 165 ? 16.534 4.479 143.537 1.00 28.28 3305 LEU A CA 1
ATOM 697 C C . LEU A 1 165 ? 16.850 3.803 144.867 1.00 26.95 3305 LEU A C 1
ATOM 698 O O . LEU A 1 165 ? 16.022 3.793 145.774 1.00 27.72 3305 LEU A O 1
ATOM 703 N N . ALA A 1 166 ? 18.047 3.231 144.982 1.00 28.35 3306 ALA A N 1
ATOM 704 C CA . ALA A 1 166 ? 18.488 2.567 146.200 1.00 28.55 3306 ALA A CA 1
ATOM 705 C C . ALA A 1 166 ? 18.778 3.550 147.330 1.00 29.00 3306 ALA A C 1
ATOM 706 O O . ALA A 1 166 ? 18.870 3.158 148.495 1.00 28.80 3306 ALA A O 1
ATOM 708 N N . GLY A 1 167 ? 18.927 4.828 146.989 1.00 26.79 3307 GLY A N 1
ATOM 709 C CA . GLY A 1 167 ? 19.206 5.856 147.973 1.00 26.13 3307 GLY A CA 1
ATOM 710 C C . GLY A 1 167 ? 20.486 6.569 147.612 1.00 25.47 3307 GLY A C 1
ATOM 711 O O . GLY A 1 167 ? 21.019 6.393 146.513 1.00 26.63 3307 GLY A O 1
ATOM 712 N N . ILE A 1 168 ? 20.962 7.389 148.538 1.00 25.19 3308 ILE A N 1
ATOM 713 C CA . ILE A 1 168 ? 22.210 8.113 148.370 1.00 23.98 3308 ILE A CA 1
ATOM 714 C C . ILE A 1 168 ? 23.317 7.349 149.084 1.00 24.44 3308 ILE A C 1
ATOM 715 O O . ILE A 1 168 ? 23.177 6.984 150.261 1.00 24.54 3308 ILE A O 1
ATOM 720 N N . ASP A 1 169 ? 24.400 7.103 148.352 1.00 25.54 3309 ASP A N 1
ATOM 721 C CA . ASP A 1 169 ? 25.632 6.532 148.887 1.00 25.66 3309 ASP A CA 1
ATOM 722 C C . ASP A 1 169 ? 26.683 7.636 148.851 1.00 24.89 3309 ASP A C 1
ATOM 723 O O . ASP A 1 169 ? 26.999 8.153 147.781 1.00 23.92 3309 ASP A O 1
ATOM 728 N N . ALA A 1 170 ? 27.188 8.004 150.026 1.00 23.42 3310 ALA A N 1
ATOM 729 C CA . ALA A 1 170 ? 28.085 9.140 150.180 1.00 23.98 3310 ALA A CA 1
ATOM 730 C C . ALA A 1 170 ? 29.538 8.778 149.876 1.00 24.82 3310 ALA A C 1
ATOM 73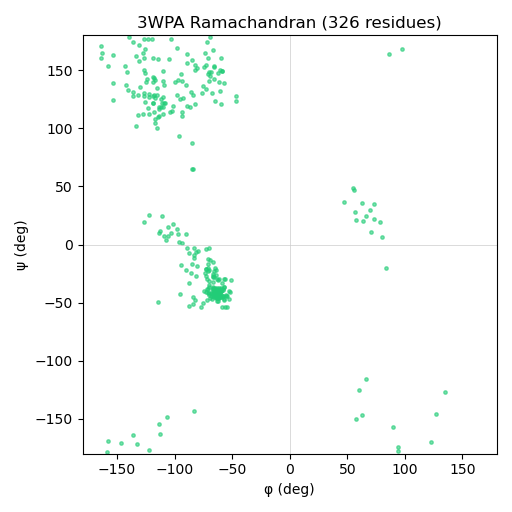1 O O . ALA A 1 170 ? 30.419 9.645 149.917 1.00 26.05 3310 ALA A O 1
ATOM 733 N N . GLY A 1 171 ? 29.785 7.501 149.590 1.00 24.73 3311 GLY A N 1
ATOM 734 C CA . GLY A 1 171 ? 31.075 7.062 149.060 1.00 26.76 3311 GLY A CA 1
ATOM 735 C C . GLY A 1 171 ? 32.232 7.119 150.038 1.00 27.66 3311 GLY A C 1
ATOM 736 O O . GLY A 1 171 ? 33.389 7.261 149.620 1.00 28.83 3311 GLY A O 1
ATOM 737 N N A ASN A 1 172 ? 31.915 7.003 151.329 0.50 28.04 3312 ASN A N 1
ATOM 738 N N B ASN A 1 172 ? 31.936 6.994 151.331 0.50 27.18 3312 ASN A N 1
ATOM 739 C CA A ASN A 1 172 ? 32.897 7.074 152.405 0.50 29.21 3312 ASN A CA 1
ATOM 740 C CA B ASN A 1 172 ? 32.948 7.060 152.383 0.50 27.87 3312 ASN A CA 1
ATOM 741 C C A ASN A 1 172 ? 33.706 8.362 152.360 0.50 28.88 3312 ASN A C 1
ATOM 742 C C B ASN A 1 172 ? 33.712 8.374 152.380 0.50 28.12 3312 ASN A C 1
ATOM 743 O O A ASN A 1 172 ? 34.924 8.361 152.551 0.50 29.46 3312 ASN A O 1
ATOM 744 O O B ASN A 1 172 ? 34.921 8.401 152.625 0.50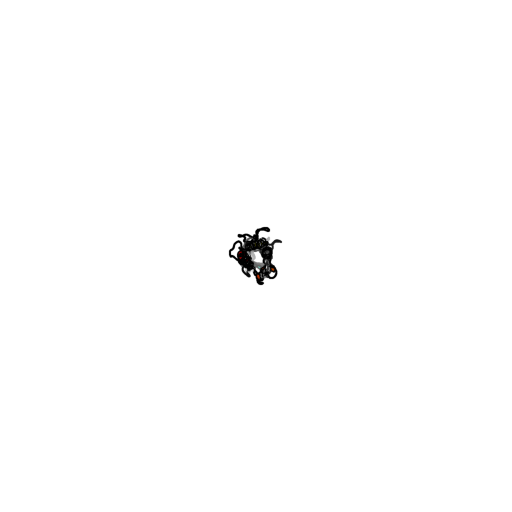 28.72 3312 ASN A O 1
ATOM 753 N N . LYS A 1 173 ? 32.989 9.455 152.103 1.00 28.03 3313 LYS A N 1
ATOM 754 C CA . LYS A 1 173 ? 33.506 10.808 152.186 1.00 28.46 3313 LYS A CA 1
ATOM 755 C C . LYS A 1 173 ? 32.526 11.543 153.074 1.00 27.67 3313 LYS A C 1
ATOM 756 O O . LYS A 1 173 ? 31.379 11.119 153.220 1.00 27.18 3313 LYS A O 1
ATOM 762 N N . THR A 1 174 ? 32.960 12.655 153.646 1.00 27.18 3314 THR A N 1
ATOM 763 C CA . THR A 1 174 ? 32.071 13.499 154.425 1.00 25.84 3314 THR A CA 1
ATOM 764 C C . THR A 1 174 ? 31.012 14.097 153.492 1.00 25.17 3314 THR A C 1
ATOM 765 O O . THR A 1 174 ? 31.232 14.216 152.283 1.00 23.72 3314 THR A O 1
ATOM 769 N N . ILE A 1 175 ? 29.849 14.421 154.049 1.00 24.04 3315 ILE A N 1
ATOM 770 C CA . ILE A 1 175 ? 28.874 15.247 153.353 1.00 23.47 3315 ILE A CA 1
ATOM 771 C C . ILE A 1 175 ? 28.998 16.653 153.920 1.00 23.41 3315 ILE A C 1
ATOM 772 O O . ILE A 1 175 ? 28.785 16.860 155.116 1.00 24.32 3315 ILE A O 1
ATOM 777 N N . GLN A 1 176 ? 29.328 17.612 153.063 1.00 24.17 3316 GLN A N 1
ATOM 778 C CA . GLN A 1 176 ? 29.683 18.961 153.503 1.00 25.39 3316 GLN A CA 1
ATOM 779 C C . GLN A 1 176 ? 28.574 19.974 153.260 1.00 24.99 3316 GLN A C 1
ATOM 780 O O . GLN A 1 176 ? 27.690 19.758 152.426 1.00 25.23 3316 GLN A O 1
ATOM 786 N N . ASN A 1 177 ? 28.640 21.091 153.985 1.00 24.99 3317 ASN A N 1
ATOM 787 C CA . ASN A 1 177 ? 27.696 22.204 153.828 1.00 26.00 3317 ASN A CA 1
ATOM 788 C C . ASN A 1 177 ? 26.235 21.807 153.967 1.00 25.30 3317 ASN A C 1
ATOM 789 O O . ASN A 1 177 ? 25.396 22.160 153.134 1.00 24.37 3317 ASN A O 1
ATOM 794 N N . VAL A 1 178 ? 25.957 21.060 155.030 1.00 25.50 3318 VAL A N 1
ATOM 795 C CA . VAL A 1 178 ? 24.607 20.664 155.379 1.00 25.11 3318 VAL A CA 1
ATOM 796 C C . VAL A 1 178 ? 24.022 21.737 156.286 1.00 25.49 3318 VAL A C 1
ATOM 797 O O . VAL A 1 178 ? 24.550 21.996 157.372 1.00 26.41 3318 VAL A O 1
ATOM 801 N N . ALA A 1 179 ? 22.932 22.362 155.851 1.00 26.00 3319 ALA A N 1
ATOM 802 C CA . ALA A 1 179 ? 22.237 23.336 156.691 1.00 26.38 3319 ALA A CA 1
ATOM 803 C C . ALA A 1 179 ? 21.554 22.629 157.854 1.00 27.14 3319 ALA A C 1
ATOM 804 O O . ALA A 1 179 ? 21.142 21.472 157.729 1.00 26.44 3319 ALA A O 1
ATOM 806 N N . ASN A 1 180 ? 21.451 23.324 158.986 1.00 27.52 3320 ASN A N 1
ATOM 807 C CA . ASN A 1 180 ? 20.811 22.779 160.188 1.00 26.66 3320 ASN A CA 1
ATOM 808 C C . ASN A 1 180 ? 19.483 22.108 159.866 1.00 25.52 3320 ASN A C 1
ATOM 809 O O . ASN A 1 180 ? 18.639 22.704 159.208 1.00 25.29 3320 ASN A O 1
ATOM 814 N N . ALA A 1 181 ? 19.316 20.870 160.316 1.00 25.37 3321 ALA A N 1
ATOM 815 C CA . ALA A 1 181 ? 18.033 20.183 160.227 1.00 25.73 3321 ALA A CA 1
ATOM 816 C C . ALA A 1 181 ? 16.937 20.984 160.929 1.00 26.28 3321 ALA A C 1
ATOM 817 O O . ALA A 1 181 ? 17.147 21.526 162.019 1.00 25.33 3321 ALA A O 1
ATOM 819 N N . VAL A 1 182 ? 15.766 21.028 160.303 1.00 27.56 3322 VAL A N 1
ATOM 820 C CA . VAL A 1 182 ? 14.585 21.650 160.893 1.00 28.92 3322 VAL A CA 1
ATOM 821 C C . VAL A 1 182 ? 13.514 20.598 161.160 1.00 29.11 3322 VAL A C 1
ATOM 822 O O . VAL A 1 182 ? 12.962 20.524 162.260 1.00 30.26 3322 VAL A O 1
ATOM 826 N N . ASN A 1 183 ? 13.233 19.789 160.147 1.00 28.19 3323 ASN A N 1
ATOM 827 C CA . ASN A 1 183 ? 12.268 18.699 160.248 1.00 28.86 3323 ASN A CA 1
ATOM 828 C C . ASN A 1 183 ? 12.902 17.475 160.879 1.00 29.46 3323 ASN A C 1
ATOM 829 O O . ASN A 1 183 ? 14.111 17.273 160.766 1.00 27.74 3323 ASN A O 1
ATOM 834 N N . ALA A 1 184 ? 12.069 16.639 161.494 1.00 29.22 3324 ALA A N 1
ATOM 835 C CA . ALA A 1 184 ? 12.517 15.385 162.109 1.00 29.05 3324 ALA A CA 1
ATOM 836 C C . ALA A 1 184 ? 13.261 14.463 161.126 1.00 28.35 3324 ALA A C 1
ATOM 837 O O . ALA A 1 184 ? 14.119 13.673 161.539 1.00 28.24 3324 ALA A O 1
ATOM 839 N N . THR A 1 185 ? 12.914 14.543 159.841 1.00 28.15 3325 THR A N 1
ATOM 840 C CA . THR A 1 185 ? 13.541 13.707 158.817 1.00 26.94 3325 THR A CA 1
ATOM 841 C C . THR A 1 185 ? 14.682 14.391 158.046 1.00 25.61 3325 THR A C 1
ATOM 842 O O . THR A 1 185 ? 15.169 13.837 157.057 1.00 23.77 3325 THR A O 1
ATOM 846 N N . ASP A 1 186 ? 15.107 15.581 158.488 1.00 25.31 3326 ASP A N 1
ATOM 847 C CA . ASP A 1 186 ? 16.256 16.263 157.887 1.00 24.60 3326 ASP A CA 1
ATOM 848 C C . ASP A 1 186 ? 17.546 15.701 158.479 1.00 24.17 3326 ASP A C 1
ATOM 849 O O . ASP A 1 186 ? 17.573 15.309 159.641 1.00 23.86 3326 ASP A O 1
ATOM 854 N N . ALA A 1 187 ? 18.625 15.713 157.699 1.00 23.17 3327 ALA A N 1
ATOM 855 C CA . ALA A 1 187 ? 19.939 15.278 158.210 1.00 23.35 3327 ALA A CA 1
ATOM 856 C C . ALA A 1 187 ? 20.505 16.282 159.217 1.00 24.77 3327 ALA A C 1
ATOM 857 O O . ALA A 1 187 ? 20.395 17.488 159.019 1.00 23.61 3327 ALA A O 1
ATOM 859 N N . VAL A 1 188 ? 21.131 15.803 160.285 1.00 25.43 3328 VAL A N 1
ATOM 860 C CA . VAL A 1 188 ? 21.740 16.728 161.253 1.00 26.24 3328 VAL A CA 1
ATOM 861 C C . VAL A 1 188 ? 23.224 16.947 160.944 1.00 25.42 3328 VAL A C 1
ATOM 862 O O . VAL A 1 188 ? 23.914 16.042 160.478 1.00 26.09 3328 VAL A O 1
ATOM 866 N N . ASN A 1 189 ? 23.717 18.147 161.216 1.00 24.91 3329 ASN A N 1
ATOM 867 C CA . ASN A 1 189 ? 25.156 18.403 161.113 1.00 23.64 3329 ASN A CA 1
ATOM 868 C C . ASN A 1 189 ? 25.866 18.328 162.469 1.00 23.88 3329 ASN A C 1
ATOM 869 O O . ASN A 1 189 ? 25.234 18.242 163.527 1.00 22.51 3329 ASN A O 1
ATOM 874 N N . LYS A 1 190 ? 27.191 18.330 162.423 1.00 24.32 3330 LYS A N 1
ATOM 875 C CA . LYS A 1 190 ? 28.002 18.151 163.624 1.00 25.06 3330 LYS A CA 1
ATOM 876 C C . LYS A 1 190 ? 27.766 19.247 164.650 1.00 24.73 3330 LYS A C 1
ATOM 877 O O . LYS A 1 190 ? 27.767 18.989 165.852 1.00 24.08 3330 LYS A O 1
ATOM 883 N N . GLY A 1 191 ? 27.569 20.472 164.178 1.00 25.05 3331 GLY A N 1
ATOM 884 C CA . GLY A 1 191 ? 27.279 21.595 165.066 1.00 25.79 3331 GLY A CA 1
ATOM 885 C C . GLY A 1 191 ? 26.040 21.351 165.901 1.00 25.55 3331 GLY A C 1
ATOM 886 O O . GLY A 1 191 ? 26.000 21.691 167.086 1.00 25.54 3331 GLY A O 1
ATOM 887 N N . GLN A 1 192 ? 25.027 20.748 165.288 1.00 25.22 3332 GLN A N 1
ATOM 888 C CA . GLN A 1 192 ? 23.787 20.427 165.995 1.00 26.10 3332 GLN A CA 1
ATOM 889 C C . GLN A 1 192 ? 23.980 19.308 167.008 1.00 25.01 3332 GLN A C 1
ATOM 890 O O . GLN A 1 192 ? 23.472 19.387 168.123 1.00 23.98 3332 GLN A O 1
ATOM 896 N N . LEU A 1 193 ? 24.711 18.263 166.621 1.00 24.34 3333 LEU A N 1
ATOM 897 C CA . LEU A 1 193 ? 25.068 17.201 167.559 1.00 24.39 3333 LEU A CA 1
ATOM 898 C C . LEU A 1 193 ? 25.788 17.782 168.767 1.00 25.00 3333 LEU A C 1
ATOM 899 O O . LEU A 1 193 ? 25.404 17.533 169.909 1.00 24.91 3333 LEU A O 1
ATOM 904 N N . ASP A 1 194 ? 26.842 18.542 168.498 1.00 24.75 3334 ASP A N 1
ATOM 905 C CA . ASP A 1 194 ? 27.689 19.087 169.549 1.00 26.21 3334 ASP A CA 1
ATOM 906 C C . ASP A 1 194 ? 26.932 20.024 170.462 1.00 25.88 3334 ASP A C 1
ATOM 907 O O . ASP A 1 194 ? 27.105 19.959 171.676 1.00 25.08 3334 ASP A O 1
ATOM 912 N N . SER A 1 195 ? 26.081 20.874 169.886 1.00 25.71 3335 SER A N 1
ATOM 913 C CA . SER A 1 195 ? 25.291 21.797 170.681 1.00 27.10 3335 SER A CA 1
ATOM 914 C C . SER A 1 195 ? 24.321 21.063 171.609 1.00 26.37 3335 SER A C 1
ATOM 915 O O . SER A 1 195 ? 24.206 21.406 172.779 1.00 25.87 3335 SER A O 1
ATOM 918 N N . ALA A 1 196 ? 23.636 20.049 171.085 1.00 26.16 3336 ALA A N 1
ATOM 919 C CA . ALA A 1 196 ? 22.713 19.258 171.889 1.00 26.77 3336 ALA A CA 1
ATOM 920 C C . ALA A 1 196 ? 23.459 18.510 172.995 1.00 26.01 3336 ALA A C 1
ATOM 921 O O . ALA A 1 196 ? 22.990 18.443 174.122 1.00 24.93 3336 ALA A O 1
ATOM 923 N N . ILE A 1 197 ? 24.621 17.955 172.663 1.00 26.61 3337 ILE A N 1
ATOM 924 C CA . ILE A 1 197 ? 25.459 17.262 173.638 1.00 27.08 3337 ILE A CA 1
ATOM 925 C C . ILE A 1 197 ? 25.958 18.222 174.711 1.00 27.66 3337 ILE A C 1
ATOM 926 O O . ILE A 1 197 ? 25.927 17.897 175.898 1.00 27.54 3337 ILE A O 1
ATOM 931 N N . ASN A 1 198 ? 26.407 19.403 174.305 1.00 27.62 3338 ASN A N 1
ATOM 932 C CA . ASN A 1 198 ? 26.847 20.410 175.265 1.00 29.34 3338 ASN A CA 1
ATOM 933 C C . ASN A 1 198 ? 25.741 20.767 176.257 1.00 28.45 3338 ASN A C 1
ATOM 934 O O . ASN A 1 198 ? 26.010 20.966 177.438 1.00 27.82 3338 ASN A O 1
ATOM 939 N N . ASN A 1 199 ? 24.503 20.832 175.775 1.00 27.43 3339 ASN A N 1
ATOM 940 C CA . ASN A 1 199 ? 23.363 21.173 176.628 1.00 28.85 3339 ASN A CA 1
ATOM 941 C C . ASN A 1 199 ? 23.070 20.097 177.659 1.00 27.68 3339 ASN A C 1
ATOM 942 O O . ASN A 1 199 ? 22.802 20.408 178.817 1.00 24.84 3339 ASN A O 1
ATOM 947 N N . VAL A 1 200 ? 23.122 18.828 177.257 1.00 27.40 3340 VAL A N 1
ATOM 948 C CA . VAL A 1 200 ? 22.936 17.752 178.238 1.00 28.27 3340 VAL A CA 1
ATOM 949 C C . VAL A 1 200 ? 24.093 17.716 179.242 1.00 26.87 3340 VAL A C 1
ATOM 950 O O . VAL A 1 200 ? 23.865 17.553 180.428 1.00 24.05 3340 VAL A O 1
ATOM 954 N N . ASN A 1 201 ? 25.327 17.921 178.785 1.00 27.72 3341 ASN A N 1
ATOM 955 C CA . ASN A 1 201 ? 26.455 17.979 179.717 1.00 29.15 3341 ASN A CA 1
ATOM 956 C C . ASN A 1 201 ? 26.286 19.094 180.735 1.00 28.57 3341 ASN A C 1
ATOM 957 O O . ASN A 1 201 ? 26.604 18.930 181.908 1.00 27.43 3341 ASN A O 1
ATOM 962 N N . ASN A 1 202 ? 25.788 20.232 180.272 1.00 27.29 3342 ASN A N 1
ATOM 963 C CA . ASN A 1 202 ? 25.373 21.299 181.172 1.00 27.96 3342 ASN A CA 1
ATOM 964 C C . ASN A 1 202 ? 24.377 20.865 182.228 1.00 23.72 3342 ASN A C 1
ATOM 965 O O . ASN A 1 202 ? 24.490 21.246 183.391 1.00 22.58 3342 ASN A O 1
ATOM 970 N N . ASN A 1 203 ? 23.381 20.091 181.808 1.00 22.13 3343 ASN A N 1
ATOM 971 C CA . ASN A 1 203 ? 22.382 19.590 182.727 1.00 22.27 3343 ASN A CA 1
ATOM 972 C C . ASN A 1 203 ? 22.989 18.652 183.753 1.00 21.68 3343 ASN A C 1
ATOM 973 O O . ASN A 1 203 ? 22.599 18.677 184.913 1.00 21.02 3343 ASN A O 1
ATOM 978 N N . VAL A 1 204 ? 23.950 17.830 183.326 1.00 21.31 3344 VAL A N 1
ATOM 979 C CA . VAL A 1 204 ? 24.673 16.982 184.264 1.00 21.81 3344 VAL A CA 1
ATOM 980 C C . VAL A 1 204 ? 25.486 17.844 185.235 1.00 20.99 3344 VAL A C 1
ATOM 981 O O . VAL A 1 204 ? 25.487 17.608 186.436 1.00 19.71 3344 VAL A O 1
ATOM 985 N N . ASN A 1 205 ? 26.149 18.864 184.702 1.00 21.70 3345 ASN A N 1
ATOM 986 C CA . ASN A 1 205 ? 26.948 19.762 185.538 1.00 23.60 3345 ASN A CA 1
ATOM 987 C C . ASN A 1 205 ? 26.109 20.484 186.574 1.00 22.05 3345 ASN A C 1
ATOM 988 O O . ASN A 1 205 ? 26.544 20.666 187.706 1.00 20.72 3345 ASN A O 1
ATOM 993 N N . GLU A 1 206 ? 24.913 20.904 186.179 1.00 22.72 3346 GLU A N 1
ATOM 994 C CA . GLU A 1 206 ? 23.998 21.602 187.081 1.00 23.66 3346 GLU A CA 1
ATOM 995 C C . GLU A 1 206 ? 23.567 20.689 188.234 1.00 21.35 3346 GLU A C 1
ATOM 996 O O . GLU A 1 206 ? 23.559 21.085 189.405 1.00 20.77 3346 GLU A O 1
ATOM 1002 N N . LEU A 1 207 ? 23.222 19.455 187.894 1.00 20.13 3347 LEU A N 1
ATOM 1003 C CA . LEU A 1 207 ? 22.878 18.470 188.899 1.00 19.73 3347 LEU A CA 1
ATOM 1004 C C . LEU A 1 207 ? 24.075 18.180 189.804 1.00 19.65 3347 LEU A C 1
ATOM 1005 O O . LEU A 1 207 ? 23.933 18.124 191.020 1.00 17.95 3347 LEU A O 1
ATOM 1010 N N . ALA A 1 208 ? 25.262 18.031 189.221 1.00 20.45 3348 ALA A N 1
ATOM 1011 C CA . ALA A 1 208 ? 26.470 17.791 190.004 1.00 21.51 3348 ALA A CA 1
ATOM 1012 C C . ALA A 1 208 ? 26.700 18.892 191.034 1.00 21.83 3348 ALA A C 1
ATOM 1013 O O . ALA A 1 208 ? 27.157 18.632 192.131 1.00 21.82 3348 ALA A O 1
ATOM 1015 N N . ASN A 1 209 ? 26.378 20.121 190.662 1.00 21.84 3349 ASN A N 1
ATOM 1016 C CA . ASN A 1 209 ? 26.568 21.278 191.534 1.00 22.90 3349 ASN A CA 1
ATOM 1017 C C . ASN A 1 209 ? 25.531 21.411 192.640 1.00 21.45 3349 ASN A C 1
ATOM 1018 O O . ASN A 1 209 ? 25.702 22.218 193.553 1.00 23.37 3349 ASN A O 1
ATOM 1023 N N A ASN A 1 210 ? 24.436 20.654 192.544 0.50 19.69 3350 ASN A N 1
ATOM 1024 N N B ASN A 1 210 ? 24.467 20.627 192.554 0.50 19.79 3350 ASN A N 1
ATOM 1025 C CA A ASN A 1 210 ? 23.385 20.661 193.572 0.50 18.85 3350 ASN A CA 1
ATOM 1026 C CA B ASN A 1 210 ? 23.416 20.668 193.548 0.50 19.05 3350 ASN A CA 1
ATOM 1027 C C A ASN A 1 210 ? 23.306 19.380 194.401 0.50 17.28 3350 ASN A C 1
ATOM 1028 C C B ASN A 1 210 ? 23.279 19.380 194.369 0.50 17.41 3350 ASN A C 1
ATOM 1029 O O A ASN A 1 210 ? 22.716 19.374 195.481 0.50 16.64 3350 ASN A O 1
ATOM 1030 O O B ASN A 1 210 ? 22.634 19.375 195.415 0.50 16.89 3350 ASN A O 1
ATOM 1039 N N . ALA A 1 211 ? 23.883 18.292 193.901 1.00 17.24 3351 ALA A N 1
ATOM 1040 C CA . ALA A 1 211 ? 23.833 17.023 194.631 1.00 16.51 3351 ALA A CA 1
ATOM 1041 C C . ALA A 1 211 ? 24.774 17.032 195.827 1.00 16.65 3351 ALA A C 1
ATOM 1042 O O . ALA A 1 211 ? 25.885 17.608 195.775 1.00 17.46 3351 ALA A O 1
ATOM 1044 N N . VAL A 1 212 ? 24.356 16.365 196.892 1.00 15.38 3352 VAL A N 1
ATOM 1045 C CA . VAL A 1 212 ? 25.231 16.070 197.985 1.00 14.76 3352 VAL A CA 1
ATOM 1046 C C . VAL A 1 212 ? 26.114 14.903 197.500 1.00 15.39 3352 VAL A C 1
ATOM 1047 O O . VAL A 1 212 ? 25.610 13.910 196.967 1.00 14.62 3352 VAL A O 1
ATOM 1051 N N . LYS A 1 213 ? 27.422 15.056 197.670 1.00 16.05 3353 LYS A N 1
ATOM 1052 C CA . LYS A 1 213 ? 28.370 14.078 197.135 1.00 16.47 3353 LYS A CA 1
ATOM 1053 C C . LYS A 1 213 ? 29.328 13.514 198.179 1.00 14.80 3353 LYS A C 1
ATOM 1054 O O . LYS A 1 213 ? 29.701 14.146 199.179 1.00 13.66 3353 LYS A O 1
ATOM 1060 N N . TYR A 1 214 ? 29.698 12.254 197.974 1.00 14.27 3354 TYR A N 1
ATOM 1061 C CA . TYR A 1 214 ? 30.789 11.703 198.745 1.00 13.87 3354 TYR A CA 1
ATOM 1062 C C . TYR A 1 214 ? 32.050 12.436 198.276 1.00 13.10 3354 TYR A C 1
ATOM 1063 O O . TYR A 1 214 ? 32.184 12.728 197.080 1.00 14.92 3354 TYR A O 1
ATOM 1072 N N . ASP A 1 215 ? 32.988 12.610 199.192 1.00 14.43 3355 ASP A N 1
ATOM 1073 C CA . ASP A 1 215 ? 34.234 13.333 198.910 1.00 15.70 3355 ASP A CA 1
ATOM 1074 C C . ASP A 1 215 ? 35.120 12.601 197.906 1.00 17.01 3355 ASP A C 1
ATOM 1075 O O . ASP A 1 215 ? 35.834 13.217 197.130 1.00 17.00 3355 ASP A O 1
ATOM 1080 N N . ASP A 1 216 ? 35.076 11.270 197.914 1.00 17.06 3356 ASP A N 1
ATOM 1081 C CA . ASP A 1 216 ? 35.938 10.504 197.056 1.00 18.30 3356 ASP A CA 1
ATOM 1082 C C . ASP A 1 216 ? 35.364 9.107 196.848 1.00 18.87 3356 ASP A C 1
ATOM 1083 O O . ASP A 1 216 ? 34.290 8.802 197.362 1.00 16.52 3356 ASP A O 1
ATOM 1088 N N . ALA A 1 217 ? 36.087 8.282 196.093 1.00 18.36 3357 ALA A N 1
ATOM 1089 C CA . ALA A 1 217 ? 35.589 6.945 195.711 1.00 19.26 3357 ALA A CA 1
ATOM 1090 C C . ALA A 1 217 ? 35.381 5.984 196.887 1.00 18.20 3357 ALA A C 1
ATOM 1091 O O . ALA A 1 217 ? 34.635 5.000 196.750 1.00 19.65 3357 ALA A O 1
ATOM 1093 N N . SER A 1 218 ? 36.044 6.230 198.013 1.00 16.91 3358 SER A N 1
ATOM 1094 C CA . SER A 1 218 ? 35.898 5.403 199.214 1.00 17.79 3358 SER A CA 1
ATOM 1095 C C . SER A 1 218 ? 34.505 5.522 199.825 1.00 17.22 3358 SER A C 1
ATOM 1096 O O . SER A 1 218 ? 34.054 4.618 200.506 1.00 16.04 3358 SER A O 1
ATOM 1099 N N . LYS A 1 219 ? 33.858 6.661 199.599 1.00 16.05 3359 LYS A N 1
ATOM 1100 C CA . LYS A 1 219 ? 32.581 6.953 200.270 1.00 16.81 3359 LYS A CA 1
ATOM 1101 C C . LYS A 1 219 ? 32.613 6.942 201.794 1.00 16.32 3359 LYS A C 1
ATOM 1102 O O . LYS A 1 219 ? 31.574 6.837 202.444 1.00 16.63 3359 LYS A O 1
ATOM 1108 N N . ASP A 1 220 ? 33.790 7.112 202.397 1.00 16.34 3360 ASP A N 1
ATOM 1109 C CA . ASP A 1 220 ? 33.906 7.097 203.826 1.00 16.85 3360 ASP A CA 1
ATOM 1110 C C . ASP A 1 220 ? 33.732 8.467 204.472 1.00 14.47 3360 ASP A C 1
ATOM 1111 O O . ASP A 1 220 ? 33.734 8.578 205.680 1.00 13.90 3360 ASP A O 1
ATOM 1116 N N . LYS A 1 221 ? 33.563 9.489 203.648 1.00 15.52 3361 LYS A N 1
ATOM 1117 C CA . LYS A 1 221 ? 33.339 10.840 204.155 1.00 14.88 3361 LYS A CA 1
ATOM 1118 C C . LYS A 1 221 ? 32.570 11.726 203.196 1.00 13.14 3361 LYS A C 1
ATOM 1119 O O . LYS A 1 221 ? 32.792 11.714 202.002 1.00 13.80 3361 LYS A O 1
ATOM 1125 N N . ILE A 1 222 ? 31.655 12.510 203.772 1.00 13.34 3362 ILE A N 1
ATOM 1126 C CA . ILE A 1 222 ? 30.910 13.536 203.069 1.00 12.77 3362 ILE A CA 1
ATOM 1127 C C . ILE A 1 222 ? 31.184 14.837 203.816 1.00 12.59 3362 ILE A C 1
ATOM 1128 O O . ILE A 1 222 ? 30.819 14.981 204.991 1.00 13.75 3362 ILE A O 1
ATOM 1133 N N . THR A 1 223 ? 31.810 15.796 203.141 1.00 13.86 3363 THR A N 1
ATOM 1134 C CA . THR A 1 223 ? 32.063 17.103 203.746 1.00 13.51 3363 THR A CA 1
ATOM 1135 C C . THR A 1 223 ? 31.035 18.018 203.105 1.00 12.38 3363 THR A C 1
ATOM 1136 O O . THR A 1 223 ? 31.057 18.251 201.911 1.00 13.83 3363 THR A O 1
ATOM 1140 N N . LEU A 1 224 ? 30.110 18.502 203.907 1.00 13.99 3364 LEU A N 1
ATOM 1141 C CA . LEU A 1 224 ? 29.016 19.298 203.373 1.00 13.83 3364 LEU A CA 1
ATOM 1142 C C . LEU A 1 224 ? 29.540 20.658 202.930 1.00 14.91 3364 LEU A C 1
ATOM 1143 O O . LEU A 1 224 ? 30.459 21.200 203.550 1.00 13.52 3364 LEU A O 1
ATOM 1148 N N . GLY A 1 225 ? 28.937 21.205 201.878 1.00 16.31 3365 GLY A N 1
ATOM 1149 C CA . GLY A 1 225 ? 29.469 22.396 201.200 1.00 17.16 3365 GLY A CA 1
ATOM 1150 C C . GLY A 1 225 ? 29.036 23.769 201.670 1.00 17.46 3365 GLY A C 1
ATOM 1151 O O . GLY A 1 225 ? 29.369 24.763 201.016 1.00 18.37 3365 GLY A O 1
ATOM 1152 N N . GLY A 1 226 ? 28.338 23.841 202.795 1.00 18.44 3366 GLY A N 1
ATOM 1153 C CA . GLY A 1 226 ? 27.864 25.099 203.344 1.00 20.26 3366 GLY A CA 1
ATOM 1154 C C . GLY A 1 226 ? 29.103 25.819 203.879 1.00 21.49 3366 GLY A C 1
ATOM 1155 O O . GLY A 1 226 ? 30.194 25.269 203.909 1.00 22.15 3366 GLY A O 1
ATOM 1156 N N . GLY A 1 227 ? 28.957 27.028 204.325 1.00 22.36 3367 GLY A N 1
ATOM 1157 C CA . GLY A 1 227 ? 30.169 27.727 204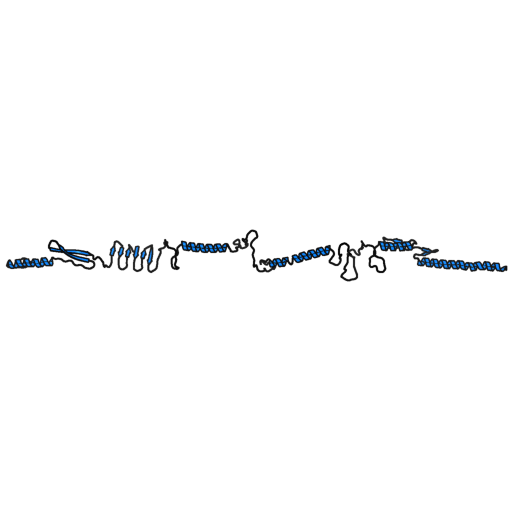.780 1.00 21.17 3367 GLY A CA 1
ATOM 1158 C C . GLY A 1 227 ? 30.621 27.430 206.187 1.00 19.27 3367 GLY A C 1
ATOM 1159 O O . GLY A 1 227 ? 30.554 26.289 206.720 1.00 17.60 3367 GLY A O 1
ATOM 1160 N N . ALA A 1 228 ? 31.122 28.498 206.805 1.00 17.64 3368 ALA A N 1
ATOM 1161 C CA . ALA A 1 228 ? 31.793 28.424 208.069 1.00 17.82 3368 ALA A CA 1
ATOM 1162 C C . ALA A 1 228 ? 30.948 27.852 209.189 1.00 18.37 3368 ALA A C 1
ATOM 1163 O O . ALA A 1 228 ? 31.497 27.217 210.071 1.00 19.47 3368 ALA A O 1
ATOM 1165 N N . THR A 1 229 ? 29.632 28.090 209.183 1.00 18.50 3369 THR A N 1
ATOM 1166 C CA . THR A 1 229 ? 28.803 27.560 210.259 1.00 20.14 3369 THR A CA 1
ATOM 1167 C C . THR A 1 229 ? 28.195 26.203 209.906 1.00 17.41 3369 THR A C 1
ATOM 1168 O O . THR A 1 229 ? 27.491 25.628 210.724 1.00 19.00 3369 THR A O 1
ATOM 1172 N N . GLY A 1 230 ? 28.507 25.696 208.728 1.00 16.70 3370 GLY A N 1
ATOM 1173 C CA . GLY A 1 230 ? 28.073 24.351 208.321 1.00 16.30 3370 GLY A CA 1
ATOM 1174 C C . GLY A 1 230 ? 26.780 24.340 207.528 1.00 15.84 3370 GLY A C 1
ATOM 1175 O O . GLY A 1 230 ? 26.223 25.394 207.134 1.00 15.06 3370 GLY A O 1
ATOM 1176 N N . THR A 1 231 ? 26.320 23.126 207.256 1.00 15.07 3371 THR A N 1
ATOM 1177 C CA . THR A 1 231 ? 25.113 22.892 206.476 1.00 14.02 3371 THR A CA 1
ATOM 1178 C C . THR A 1 231 ? 24.135 22.237 207.426 1.00 14.05 3371 THR A C 1
ATOM 1179 O O . THR A 1 231 ? 24.459 21.271 208.089 1.00 13.89 3371 THR A O 1
ATOM 1183 N N . THR A 1 232 ? 22.920 22.776 207.517 1.00 13.24 3372 THR A N 1
ATOM 1184 C CA . THR A 1 232 ? 21.880 22.114 208.310 1.00 13.85 3372 THR A CA 1
ATOM 1185 C C . THR A 1 232 ? 21.370 20.898 207.531 1.00 12.67 3372 THR A C 1
ATOM 1186 O O . THR A 1 232 ? 21.143 20.978 206.340 1.00 13.21 3372 THR A O 1
ATOM 1190 N N . ILE A 1 233 ? 21.182 19.766 208.205 1.00 13.84 3373 ILE A N 1
ATOM 1191 C CA . ILE A 1 233 ? 20.392 18.669 207.629 1.00 13.55 3373 ILE A CA 1
ATOM 1192 C C . ILE A 1 233 ? 19.136 18.597 208.478 1.00 12.53 3373 ILE A C 1
ATOM 1193 O O . ILE A 1 233 ? 19.219 18.505 209.694 1.00 13.55 3373 ILE A O 1
ATOM 1198 N N . THR A 1 234 ? 17.974 18.674 207.830 1.00 13.39 3374 THR A N 1
ATOM 1199 C CA . THR A 1 234 ? 16.723 18.583 208.561 1.00 13.44 3374 THR A CA 1
ATOM 1200 C C . THR A 1 234 ? 15.752 17.589 207.923 1.00 13.02 3374 THR A C 1
ATOM 1201 O O . THR A 1 234 ? 15.996 17.054 206.848 1.00 13.54 3374 THR A O 1
ATOM 1205 N N . ASN A 1 235 ? 14.667 17.353 208.653 1.00 13.04 3375 ASN A N 1
ATOM 1206 C CA . ASN A 1 235 ? 13.729 16.255 208.389 1.00 13.44 3375 ASN A CA 1
ATOM 1207 C C . ASN A 1 235 ? 14.420 14.903 208.538 1.00 13.48 3375 ASN A C 1
ATOM 1208 O O . ASN A 1 235 ? 14.133 13.976 207.771 1.00 15.20 3375 ASN A O 1
ATOM 1213 N N . VAL A 1 236 ? 15.327 14.847 209.502 1.00 13.87 3376 VAL A N 1
ATOM 1214 C CA . VAL A 1 236 ? 16.005 13.595 209.870 1.00 13.78 3376 VAL A CA 1
ATOM 1215 C C . VAL A 1 236 ? 15.100 12.802 210.822 1.00 13.67 3376 VAL A C 1
ATOM 1216 O O . VAL A 1 236 ? 14.754 13.256 211.904 1.00 13.92 3376 VAL A O 1
ATOM 1220 N N . LYS A 1 237 ? 14.746 11.588 210.428 1.00 15.11 3377 LYS A N 1
ATOM 1221 C CA . LYS A 1 237 ? 13.975 10.705 211.288 1.00 15.72 3377 LYS A CA 1
ATOM 1222 C C . LYS A 1 237 ? 14.760 10.299 212.531 1.00 16.22 3377 LYS A C 1
ATOM 1223 O O . LYS A 1 237 ? 15.996 10.090 212.464 1.00 16.91 3377 LYS A O 1
ATOM 1229 N N . ASP A 1 238 ? 14.066 10.192 213.661 1.00 15.58 3378 ASP A N 1
ATOM 1230 C CA . ASP A 1 238 ? 14.656 9.743 214.925 1.00 16.66 3378 ASP A CA 1
ATOM 1231 C C . ASP A 1 238 ? 15.497 8.479 214.668 1.00 16.94 3378 ASP A C 1
ATOM 1232 O O . ASP A 1 238 ? 14.992 7.492 214.114 1.00 15.56 3378 ASP A O 1
ATOM 1237 N N . GLY A 1 239 ? 16.770 8.520 215.025 1.00 16.37 3379 GLY A N 1
ATOM 1238 C CA . GLY A 1 239 ? 17.612 7.328 214.871 1.00 16.62 3379 GLY A CA 1
ATOM 1239 C C . GLY A 1 239 ? 17.388 6.354 216.011 1.00 15.99 3379 GLY A C 1
ATOM 1240 O O . GLY A 1 239 ? 17.034 6.740 217.126 1.00 16.85 3379 GLY A O 1
ATOM 1241 N N . THR A 1 240 ? 17.588 5.061 215.753 1.00 16.45 3380 THR A N 1
ATOM 1242 C CA . THR A 1 240 ? 17.528 4.093 216.840 1.00 17.12 3380 THR A CA 1
ATOM 1243 C C . THR A 1 240 ? 18.650 4.314 217.844 1.00 17.30 3380 THR A C 1
ATOM 1244 O O . THR A 1 240 ? 19.824 4.369 217.451 1.00 18.26 3380 THR A O 1
ATOM 1248 N N . VAL A 1 241 ? 18.292 4.510 219.111 1.00 16.55 3381 VAL A N 1
ATOM 1249 C CA . VAL A 1 241 ? 19.243 4.729 220.192 1.00 17.98 3381 VAL A CA 1
ATOM 1250 C C . VAL A 1 241 ? 19.484 3.375 220.859 1.00 19.05 3381 VAL A C 1
ATOM 1251 O O . VAL A 1 241 ? 18.731 2.930 221.735 1.00 20.18 3381 VAL A O 1
ATOM 1255 N N . ALA A 1 242 ? 20.531 2.716 220.382 1.00 19.67 3382 ALA A N 1
ATOM 1256 C CA . ALA A 1 242 ? 20.897 1.382 220.829 1.00 19.21 3382 ALA A CA 1
ATOM 1257 C C . ALA A 1 242 ? 22.399 1.271 220.729 1.00 20.03 3382 ALA A C 1
ATOM 1258 O O . ALA A 1 242 ? 23.015 1.974 219.951 1.00 18.62 3382 ALA A O 1
ATOM 1260 N N A GLN A 1 243 ? 23.000 0.389 221.519 0.50 19.81 3383 GLN A N 1
ATOM 1261 N N B GLN A 1 243 ? 22.990 0.369 221.505 0.50 20.53 3383 GLN A N 1
ATOM 1262 C CA A GLN A 1 243 ? 24.448 0.192 221.423 0.50 20.24 3383 GLN A CA 1
ATOM 1263 C CA B GLN A 1 243 ? 24.429 0.110 221.394 0.50 21.58 3383 GLN A CA 1
ATOM 1264 C C A GLN A 1 243 ? 24.853 -0.136 219.983 0.50 20.06 3383 GLN A C 1
ATOM 1265 C C B GLN A 1 243 ? 24.838 -0.141 219.946 0.50 20.80 3383 GLN A C 1
ATOM 1266 O O A GLN A 1 243 ? 24.268 -1.020 219.339 0.50 20.43 3383 GLN A O 1
ATOM 1267 O O B GLN A 1 243 ? 24.244 -0.985 219.256 0.50 20.89 3383 GLN A O 1
ATOM 1278 N N . GLY A 1 244 ? 25.846 0.590 219.469 1.00 19.84 3384 GLY A N 1
ATOM 1279 C CA . GLY A 1 244 ? 26.354 0.398 218.100 1.00 19.44 3384 GLY A CA 1
ATOM 1280 C C . GLY A 1 244 ? 25.525 0.929 216.941 1.00 18.38 3384 GLY A C 1
ATOM 1281 O O . GLY A 1 244 ? 25.874 0.715 215.784 1.00 17.26 3384 GLY A O 1
ATOM 1282 N N . SER A 1 245 ? 24.404 1.608 217.227 1.00 17.77 3385 SER A N 1
ATOM 1283 C CA . SER A 1 245 ? 23.554 2.124 216.162 1.00 16.59 3385 SER A CA 1
ATOM 1284 C C . SER A 1 245 ? 24.344 3.127 215.327 1.00 16.62 3385 SER A C 1
ATOM 1285 O O . SER A 1 245 ? 25.033 3.991 215.885 1.00 17.83 3385 SER A O 1
ATOM 1288 N N A LYS A 1 246 ? 24.246 2.999 214.007 0.50 15.95 3386 LYS A N 1
ATOM 1289 N N B LYS A 1 246 ? 24.267 3.004 214.007 0.50 16.34 3386 LYS A N 1
ATOM 1290 C CA A LYS A 1 246 ? 24.855 3.941 213.086 0.50 16.03 3386 LYS A CA 1
ATOM 1291 C CA B LYS A 1 246 ? 24.871 3.984 213.123 0.50 16.74 3386 LYS A CA 1
ATOM 1292 C C A LYS A 1 246 ? 23.807 4.864 212.465 0.50 15.16 3386 LYS A C 1
ATOM 1293 C C B LYS A 1 246 ? 23.809 4.867 212.468 0.50 15.53 3386 LYS A C 1
ATOM 1294 O O A LYS A 1 246 ? 24.051 5.462 211.426 0.50 14.46 3386 LYS A O 1
ATOM 1295 O O B LYS A 1 246 ? 24.045 5.441 211.413 0.50 14.77 3386 LYS A O 1
ATOM 1306 N N . ASP A 1 247 ? 22.635 4.958 213.093 1.00 15.00 3387 ASP A N 1
ATOM 1307 C CA . ASP A 1 247 ? 21.615 5.912 212.638 1.00 15.10 3387 ASP A CA 1
ATOM 1308 C C . ASP A 1 247 ? 21.999 7.325 213.096 1.00 13.86 3387 ASP A C 1
ATOM 1309 O O . ASP A 1 247 ? 22.385 7.521 214.244 1.00 16.29 3387 ASP A O 1
ATOM 1314 N N . ALA A 1 248 ? 21.806 8.310 212.231 1.00 14.65 3388 ALA A N 1
ATOM 1315 C CA . ALA A 1 248 ? 21.894 9.709 212.656 1.00 14.95 3388 ALA A CA 1
ATOM 1316 C C . ALA A 1 248 ? 20.805 10.000 213.701 1.00 16.28 3388 ALA A C 1
ATOM 1317 O O . ALA A 1 248 ? 19.728 9.404 213.653 1.00 16.31 3388 ALA A O 1
ATOM 1319 N N . VAL A 1 249 ? 21.090 10.894 214.643 1.00 15.92 3389 VAL A N 1
ATOM 1320 C CA . VAL A 1 249 ? 20.122 11.329 215.654 1.00 16.67 3389 VAL A CA 1
ATOM 1321 C C . VAL A 1 249 ? 19.814 12.805 215.420 1.00 18.23 3389 VAL A C 1
ATOM 1322 O O . VAL A 1 249 ? 20.599 13.511 214.775 1.00 18.63 3389 VAL A O 1
ATOM 1326 N N . ASN A 1 250 ? 18.687 13.256 215.941 1.00 17.24 3390 ASN A N 1
ATOM 1327 C CA . ASN A 1 250 ? 18.270 14.636 215.712 1.00 16.17 3390 ASN A CA 1
ATOM 1328 C C . ASN A 1 250 ? 18.133 15.456 216.987 1.00 15.67 3390 ASN A C 1
ATOM 1329 O O . ASN A 1 250 ? 18.309 14.976 218.104 1.00 15.99 3390 ASN A O 1
ATOM 1334 N N . GLY A 1 251 ? 17.812 16.735 216.796 1.00 16.53 3391 GLY A N 1
ATOM 1335 C CA . GLY A 1 251 ? 17.760 17.680 217.886 1.00 16.35 3391 GLY A CA 1
ATOM 1336 C C . GLY A 1 251 ? 16.717 17.377 218.926 1.00 15.80 3391 GLY A C 1
ATOM 1337 O O . GLY A 1 251 ? 16.888 17.691 220.081 1.00 16.18 3391 GLY A O 1
ATOM 1338 N N . GLY A 1 252 ? 15.627 16.742 218.521 1.00 17.00 3392 GLY A N 1
ATOM 1339 C CA . GLY A 1 252 ? 14.592 16.353 219.458 1.00 16.50 3392 GLY A CA 1
ATOM 1340 C C . GLY A 1 252 ? 15.035 15.231 220.369 1.00 17.18 3392 GLY A C 1
ATOM 1341 O O . GLY A 1 252 ? 14.716 15.199 221.545 1.00 17.05 3392 GLY A O 1
ATOM 1342 N N . GLN A 1 253 ? 15.808 14.313 219.814 1.00 16.64 3393 GLN A N 1
ATOM 1343 C CA . GLN A 1 253 ? 16.386 13.246 220.609 1.00 16.68 3393 GLN A CA 1
ATOM 1344 C C . GLN A 1 253 ? 17.431 13.798 221.583 1.00 16.04 3393 GLN A C 1
ATOM 1345 O O . GLN A 1 253 ? 17.478 13.412 222.740 1.00 16.17 3393 GLN A O 1
ATOM 1351 N N . LEU A 1 254 ? 18.254 14.735 221.132 1.00 17.16 3394 LEU A N 1
ATOM 1352 C CA . LEU A 1 254 ? 19.226 15.340 222.019 1.00 17.51 3394 LEU A CA 1
ATOM 1353 C C . LEU A 1 254 ? 18.508 16.165 223.108 1.00 17.46 3394 LEU A C 1
ATOM 1354 O O . LEU A 1 254 ? 18.930 16.182 224.252 1.00 18.00 3394 LEU A O 1
ATOM 1359 N N . TRP A 1 255 ? 17.404 16.816 222.739 1.00 18.34 3395 TRP A N 1
ATOM 1360 C CA . TRP A 1 255 ? 16.638 17.628 223.671 1.00 18.90 3395 TRP A CA 1
ATOM 1361 C C . TRP A 1 255 ? 16.092 16.757 224.796 1.00 18.74 3395 TRP A C 1
ATOM 1362 O O . TRP A 1 255 ? 16.182 17.125 225.958 1.00 18.29 3395 TRP A O 1
ATOM 1373 N N . ASN A 1 256 ? 15.540 15.592 224.459 1.00 20.60 3396 ASN A N 1
ATOM 1374 C CA . ASN A 1 256 ? 15.096 14.647 225.486 1.00 21.46 3396 ASN A CA 1
ATOM 1375 C C . ASN A 1 256 ? 16.194 14.325 226.505 1.00 21.23 3396 ASN A C 1
ATOM 1376 O O . ASN A 1 256 ? 15.978 14.353 227.725 1.00 19.81 3396 ASN A O 1
ATOM 1381 N N . VAL A 1 257 ? 17.389 14.030 226.006 1.00 21.24 3397 VAL A N 1
ATOM 1382 C CA . VAL A 1 257 ? 18.511 13.747 226.889 1.00 21.07 3397 VAL A CA 1
ATOM 1383 C C . VAL A 1 257 ? 18.837 14.985 227.719 1.00 20.61 3397 VAL A C 1
ATOM 1384 O O . VAL A 1 257 ? 18.990 14.904 228.936 1.00 20.31 3397 VAL A O 1
ATOM 1388 N N . GLN A 1 258 ? 18.893 16.143 227.072 1.00 21.68 3398 GLN A N 1
ATOM 1389 C CA . GLN A 1 258 ? 19.203 17.388 227.773 1.00 22.22 3398 GLN A CA 1
ATOM 1390 C C . GLN A 1 258 ? 18.228 17.668 228.934 1.00 22.82 3398 GLN A C 1
ATOM 1391 O O . GLN A 1 258 ? 18.633 18.162 229.984 1.00 22.60 3398 GLN A O 1
ATOM 1397 N N . GLN A 1 259 ? 16.953 17.336 228.758 1.00 23.74 3399 GLN A N 1
ATOM 1398 C CA . GLN A 1 259 ? 15.978 17.577 229.821 1.00 24.69 3399 GLN A CA 1
ATOM 1399 C C . GLN A 1 259 ? 16.320 16.737 231.061 1.00 24.57 3399 GLN A C 1
ATOM 1400 O O . GLN A 1 259 ? 16.236 17.230 232.199 1.00 24.67 3399 GLN A O 1
ATOM 1406 N N A GLN A 1 260 ? 16.699 15.477 230.845 0.50 24.36 3400 GLN A N 1
ATOM 1407 N N B GLN A 1 260 ? 16.705 15.481 230.845 0.50 23.87 3400 GLN A N 1
ATOM 1408 C CA A GLN A 1 260 ? 17.077 14.585 231.948 0.50 24.68 3400 GLN A CA 1
ATOM 1409 C CA B GLN A 1 260 ? 17.045 14.583 231.952 0.50 23.89 3400 GLN A CA 1
ATOM 1410 C C A GLN A 1 260 ? 18.316 15.103 232.653 0.50 24.14 3400 GLN A C 1
ATOM 1411 C C B GLN A 1 260 ? 18.335 15.036 232.643 0.50 23.70 3400 GLN A C 1
ATOM 1412 O O A GLN A 1 260 ? 18.380 15.116 233.884 0.50 23.96 3400 GLN A O 1
ATOM 1413 O O B GLN A 1 260 ? 18.442 14.952 233.867 0.50 23.58 3400 GLN A O 1
ATOM 1424 N N . VAL A 1 261 ? 19.295 15.533 231.860 1.00 23.02 3401 VAL A N 1
ATOM 1425 C CA . VAL A 1 261 ? 20.568 16.030 232.401 1.00 24.48 3401 VAL A CA 1
ATOM 1426 C C . VAL A 1 261 ? 20.325 17.277 233.255 1.00 25.06 3401 VAL A C 1
ATOM 1427 O O . VAL A 1 261 ? 20.862 17.391 234.359 1.00 23.90 3401 VAL A O 1
ATOM 1431 N N . ASP A 1 262 ? 19.473 18.174 232.766 1.00 25.74 3402 ASP A N 1
A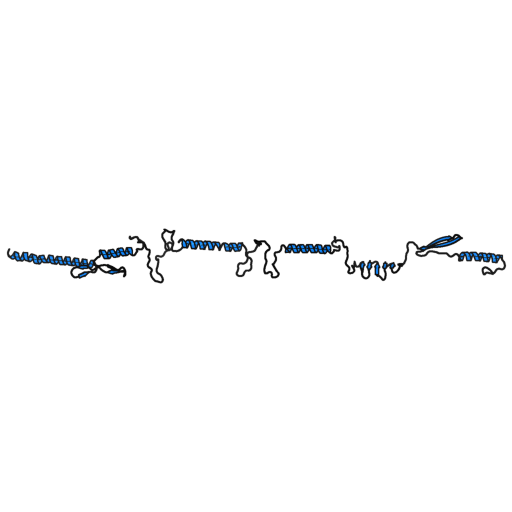TOM 1432 C CA . ASP A 1 262 ? 19.135 19.383 233.518 1.00 26.98 3402 ASP A CA 1
ATOM 1433 C C . ASP A 1 262 ? 18.447 19.029 234.839 1.00 25.74 3402 ASP A C 1
ATOM 1434 O O . ASP A 1 262 ? 18.741 19.626 235.873 1.00 24.88 3402 ASP A O 1
ATOM 1439 N N . GLN A 1 263 ? 17.532 18.063 234.806 1.00 26.55 3403 GLN A N 1
ATOM 1440 C CA . GLN A 1 263 ? 16.847 17.641 236.027 1.00 27.99 3403 GLN A CA 1
ATOM 1441 C C . GLN A 1 263 ? 17.841 17.046 237.032 1.00 26.57 3403 GLN A C 1
ATOM 1442 O O . GLN A 1 263 ? 17.763 17.319 238.237 1.00 25.23 3403 GLN A O 1
ATOM 1448 N N . ASN A 1 264 ? 18.780 16.247 236.528 1.00 26.32 3404 ASN A N 1
ATOM 1449 C CA . ASN A 1 264 ? 19.846 15.685 237.352 1.00 25.77 3404 ASN A CA 1
ATOM 1450 C C . ASN A 1 264 ? 20.723 16.782 237.971 1.00 26.83 3404 ASN A C 1
ATOM 1451 O O . ASN A 1 264 ? 21.060 16.729 239.157 1.00 26.15 3404 ASN A O 1
ATOM 1456 N N . THR A 1 265 ? 21.061 17.792 237.173 1.00 27.07 3405 THR A N 1
ATOM 1457 C CA . THR A 1 265 ? 21.872 18.902 237.647 1.00 26.91 3405 THR A CA 1
ATOM 1458 C C . THR A 1 265 ? 21.146 19.645 238.777 1.00 27.49 3405 THR A C 1
ATOM 1459 O O . THR A 1 265 ? 21.733 19.943 239.816 1.00 27.60 3405 THR A O 1
ATOM 1463 N N . THR A 1 266 ? 19.868 19.916 238.567 1.00 28.50 3406 THR A N 1
ATOM 1464 C CA . THR A 1 266 ? 19.043 20.572 239.572 1.00 29.07 3406 THR A CA 1
ATOM 1465 C C . THR A 1 266 ? 18.934 19.756 240.854 1.00 28.57 3406 THR A C 1
ATOM 1466 O O . THR A 1 266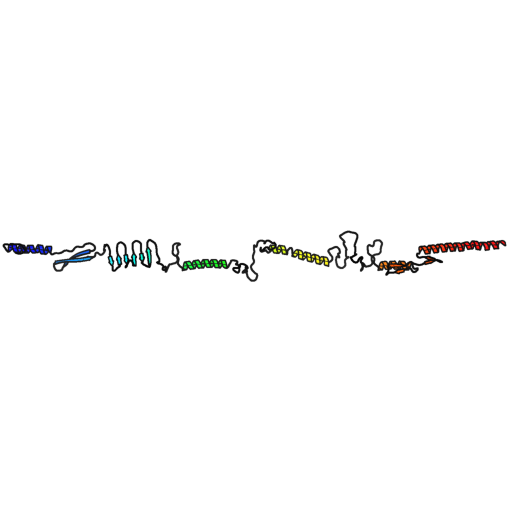 ? 19.075 20.300 241.952 1.00 28.76 3406 THR A O 1
ATOM 1470 N N . ASP A 1 267 ? 18.696 18.455 240.718 1.00 28.68 3407 ASP A N 1
ATOM 1471 C CA . ASP A 1 267 ? 18.550 17.584 241.884 1.00 28.41 3407 ASP A CA 1
ATOM 1472 C C . ASP A 1 267 ? 19.846 17.496 242.682 1.00 28.49 3407 ASP A C 1
ATOM 1473 O O . ASP A 1 267 ? 19.819 17.557 243.910 1.00 29.04 3407 ASP A O 1
ATOM 1478 N N . ILE A 1 268 ? 20.977 17.390 241.988 1.00 27.75 3408 ILE A N 1
ATOM 1479 C CA . ILE A 1 268 ? 22.291 17.394 242.644 1.00 28.22 3408 ILE A CA 1
ATOM 1480 C C . ILE A 1 268 ? 22.528 18.696 243.423 1.00 28.47 3408 ILE A C 1
ATOM 1481 O O . ILE A 1 268 ? 22.985 18.672 244.575 1.00 26.93 3408 ILE A O 1
ATOM 1486 N N . SER A 1 269 ? 22.210 19.828 242.802 1.00 29.17 3409 SER A N 1
ATOM 1487 C CA . SER A 1 269 ? 22.349 21.110 243.470 1.00 31.59 3409 SER A CA 1
ATOM 1488 C C . SER A 1 269 ? 21.457 21.163 244.713 1.00 31.03 3409 SER A C 1
ATOM 1489 O O . SER A 1 269 ? 21.902 21.584 245.789 1.00 32.71 3409 SER A O 1
ATOM 1492 N N . ASN A 1 270 ? 20.208 20.731 244.572 1.00 31.42 3410 ASN A N 1
ATOM 1493 C CA . ASN A 1 270 ? 19.280 20.724 245.701 1.00 31.68 3410 ASN A CA 1
ATOM 1494 C C . ASN A 1 270 ? 19.805 19.840 246.849 1.00 30.93 3410 ASN A C 1
ATOM 1495 O O . ASN A 1 270 ? 19.751 20.249 248.010 1.00 30.61 3410 ASN A O 1
ATOM 1500 N N . ILE A 1 271 ? 20.332 18.652 246.527 1.00 30.34 3411 ILE A N 1
ATOM 1501 C CA . ILE A 1 271 ? 20.910 17.742 247.543 1.00 31.21 3411 ILE A CA 1
ATOM 1502 C C . ILE A 1 271 ? 22.054 18.405 248.295 1.00 32.03 3411 ILE A C 1
ATOM 1503 O O . ILE A 1 271 ? 22.051 18.461 249.534 1.00 32.36 3411 ILE A O 1
ATOM 1508 N N . LYS A 1 272 ? 23.028 18.917 247.551 1.00 33.08 3412 LYS A N 1
ATOM 1509 C CA . LYS A 1 272 ? 24.197 19.551 248.162 1.00 34.77 3412 LYS A CA 1
ATOM 1510 C C . LYS A 1 272 ? 23.792 20.734 249.047 1.00 33.68 3412 LYS A C 1
ATOM 1511 O O . LYS A 1 272 ? 24.281 20.865 250.164 1.00 31.65 3412 LYS A O 1
ATOM 1517 N N . ASN A 1 273 ? 22.887 21.580 248.559 1.00 33.99 3413 ASN A N 1
ATOM 1518 C CA . ASN A 1 273 ? 22.458 22.742 249.334 1.00 33.92 3413 ASN A CA 1
ATOM 1519 C C . ASN A 1 273 ? 21.711 22.348 250.601 1.00 32.01 3413 ASN A C 1
ATOM 1520 O O . ASN A 1 273 ? 21.954 22.910 251.661 1.00 30.65 3413 ASN A O 1
ATOM 1525 N N . ASP A 1 274 ? 20.812 21.375 250.486 1.00 31.09 3414 ASP A N 1
ATOM 1526 C CA . ASP A 1 274 ? 20.022 20.916 251.631 1.00 30.69 3414 ASP A CA 1
ATOM 1527 C C . ASP A 1 274 ? 20.883 20.240 252.686 1.00 28.60 3414 ASP A C 1
ATOM 1528 O O . ASP A 1 274 ? 20.646 20.407 253.883 1.00 27.19 3414 ASP A O 1
ATOM 1533 N N . ILE A 1 275 ? 21.873 19.466 252.250 1.00 27.87 3415 ILE A N 1
ATOM 1534 C CA . ILE A 1 275 ? 22.817 18.866 253.186 1.00 27.60 3415 ILE A CA 1
ATOM 1535 C C . ILE A 1 275 ? 23.615 19.968 253.896 1.00 28.80 3415 ILE A C 1
ATOM 1536 O O . ILE A 1 275 ? 23.769 19.949 255.122 1.00 28.91 3415 ILE A O 1
ATOM 1541 N N . ASN A 1 276 ? 24.108 20.933 253.127 1.00 29.12 3416 ASN A N 1
ATOM 1542 C CA . ASN A 1 276 ? 24.907 22.009 253.703 1.00 30.64 3416 ASN A CA 1
ATOM 1543 C C . ASN A 1 276 ? 24.085 22.880 254.644 1.00 30.45 3416 ASN A C 1
ATOM 1544 O O . ASN A 1 276 ? 24.588 23.322 255.677 1.00 31.30 3416 ASN A O 1
ATOM 1549 N N . ASN A 1 277 ? 22.830 23.128 254.281 1.00 31.18 3417 ASN A N 1
ATOM 1550 C CA . ASN A 1 277 ? 21.938 23.968 255.081 1.00 31.41 3417 ASN A CA 1
ATOM 1551 C C . ASN A 1 277 ? 21.264 23.233 256.227 1.00 30.57 3417 ASN A C 1
ATOM 1552 O O . ASN A 1 277 ? 20.629 23.861 257.058 1.00 29.25 3417 ASN A O 1
ATOM 1557 N N . GLY A 1 278 ? 21.392 21.911 256.269 1.00 29.66 3418 GLY A N 1
ATOM 1558 C CA . GLY A 1 278 ? 20.810 21.118 257.345 1.00 29.33 3418 GLY A CA 1
ATOM 1559 C C . GLY A 1 278 ? 19.301 20.987 257.268 1.00 28.90 3418 GLY A C 1
ATOM 1560 O O . GLY A 1 278 ? 18.632 20.941 258.293 1.00 28.88 3418 GLY A O 1
ATOM 1561 N N . THR A 1 279 ? 18.752 20.921 256.057 1.00 28.20 3419 THR A N 1
ATOM 1562 C CA . THR A 1 279 ? 17.299 20.895 255.892 1.00 28.34 3419 THR A CA 1
ATOM 1563 C C . THR A 1 279 ? 16.759 19.578 255.343 1.00 28.86 3419 THR A C 1
ATOM 1564 O O . THR A 1 279 ? 15.582 19.488 254.978 1.00 29.46 3419 THR A O 1
ATOM 1568 N N . VAL A 1 280 ? 17.608 18.553 255.312 1.00 27.99 3420 VAL A N 1
ATOM 1569 C CA . VAL A 1 280 ? 17.200 17.221 254.886 1.00 28.34 3420 VAL A CA 1
ATOM 1570 C C . VAL A 1 280 ? 17.877 16.178 255.766 1.00 27.26 3420 VAL A C 1
ATOM 1571 O O . VAL A 1 280 ? 18.992 16.384 256.237 1.00 26.77 3420 VAL A O 1
ATOM 1575 N N . GLY A 1 281 ? 17.199 15.060 255.974 1.00 25.81 3421 GLY A N 1
ATOM 1576 C CA . GLY A 1 281 ? 17.781 13.933 256.688 1.00 26.07 3421 GLY A CA 1
ATOM 1577 C C . GLY A 1 281 ? 17.429 13.967 258.159 1.00 24.64 3421 GLY A C 1
ATOM 1578 O O . GLY A 1 281 ? 16.697 14.847 258.619 1.00 25.25 3421 GLY A O 1
ATOM 1579 N N . LEU A 1 282 ? 17.957 13.000 258.893 1.00 22.88 3422 LEU A N 1
ATOM 1580 C CA . LEU A 1 282 ? 17.610 12.825 260.299 1.00 23.16 3422 LEU A CA 1
ATOM 1581 C C . LEU A 1 282 ? 17.996 13.990 261.192 1.00 22.58 3422 LEU A C 1
ATOM 1582 O O . LEU A 1 282 ? 17.268 14.317 262.114 1.00 23.19 3422 LEU A O 1
ATOM 1587 N N . VAL A 1 283 ? 19.138 14.617 260.936 1.00 22.54 3423 VAL A N 1
ATOM 1588 C CA . VAL A 1 283 ? 19.585 15.711 261.791 1.00 22.67 3423 VAL A CA 1
ATOM 1589 C C . VAL A 1 283 ? 19.462 17.014 261.024 1.00 23.78 3423 VAL A C 1
ATOM 1590 O O . VAL A 1 283 ? 20.027 17.155 259.939 1.00 24.98 3423 VAL A O 1
ATOM 1594 N N . GLN A 1 284 ? 18.694 17.949 261.574 1.00 24.00 3424 GLN A N 1
ATOM 1595 C CA . GLN A 1 284 ? 18.402 19.193 260.880 1.00 24.76 3424 GLN A CA 1
ATOM 1596 C C . GLN A 1 284 ? 18.568 20.398 261.790 1.00 24.56 3424 GLN A C 1
ATOM 1597 O O . GLN A 1 284 ? 18.616 20.268 263.022 1.00 24.52 3424 GLN A O 1
ATOM 1603 N N . GLN A 1 285 ? 18.690 21.566 261.166 1.00 25.32 3425 GLN A N 1
ATOM 1604 C CA . GLN A 1 285 ? 18.724 22.837 261.868 1.00 26.07 3425 GLN A CA 1
ATOM 1605 C C . GLN A 1 285 ? 18.203 23.913 260.913 1.00 28.81 3425 GLN A C 1
ATOM 1606 O O . GLN A 1 285 ? 18.741 24.080 259.825 1.00 30.89 3425 GLN A O 1
ATOM 1612 N N . ALA A 1 286 ? 17.181 24.639 261.353 1.00 30.87 3426 ALA A N 1
ATOM 1613 C CA . ALA A 1 286 ? 16.523 25.668 260.554 1.00 35.05 3426 ALA A CA 1
ATOM 1614 C C . ALA A 1 286 ? 17.258 26.997 260.639 1.00 36.21 3426 ALA A C 1
ATOM 1615 O O . ALA A 1 286 ? 16.716 27.973 261.153 1.00 41.55 3426 ALA A O 1
ATOM 1617 N N . GLY A 1 287 ? 18.486 27.048 260.139 1.00 36.39 3427 GLY A N 1
ATOM 1618 C CA . GLY A 1 287 ? 19.263 28.282 260.206 1.00 38.28 3427 GLY A CA 1
ATOM 1619 C C . GLY A 1 287 ? 20.230 28.305 261.374 1.00 38.81 3427 GLY A C 1
ATOM 1620 O O . GLY A 1 287 ? 20.139 27.493 262.296 1.00 36.12 3427 GLY A O 1
ATOM 1621 N N . LYS A 1 288 ? 21.133 29.279 261.349 1.00 36.97 3428 LYS A N 1
ATOM 1622 C CA . LYS A 1 288 ? 22.366 29.204 262.138 1.00 37.95 3428 LYS A CA 1
ATOM 1623 C C . LYS A 1 288 ? 22.202 29.330 263.655 1.00 35.77 3428 LYS A C 1
ATOM 1624 O O . LYS A 1 288 ? 23.070 28.876 264.385 1.00 35.05 3428 LYS A O 1
ATOM 1630 N N . ASP A 1 289 ? 21.101 29.919 264.128 1.00 34.43 3429 ASP A N 1
ATOM 1631 C CA . ASP A 1 289 ? 20.860 30.095 265.564 1.00 34.60 3429 ASP A CA 1
ATOM 1632 C C . ASP A 1 289 ? 19.747 29.200 266.126 1.00 30.91 3429 ASP A C 1
ATOM 1633 O O . ASP A 1 289 ? 19.375 29.339 267.283 1.00 30.43 3429 ASP A O 1
ATOM 1638 N N . ALA A 1 290 ? 19.233 28.279 265.319 1.00 30.67 3430 ALA A N 1
ATOM 1639 C CA . ALA A 1 290 ? 18.080 27.466 265.715 1.00 29.71 3430 ALA A CA 1
ATOM 1640 C C . ALA A 1 290 ? 18.500 26.184 266.447 1.00 28.55 3430 ALA A C 1
ATOM 1641 O O . ALA A 1 290 ? 19.659 25.776 266.390 1.00 26.48 3430 ALA A O 1
ATOM 1643 N N . PRO A 1 291 ? 17.547 25.535 267.133 1.00 28.55 3431 PRO A N 1
ATOM 1644 C CA . PRO A 1 291 ? 17.867 24.223 267.679 1.00 26.45 3431 PRO A CA 1
ATOM 1645 C C . PRO A 1 291 ? 18.280 23.220 266.604 1.00 25.00 3431 PRO A C 1
ATOM 1646 O O . PRO A 1 291 ? 17.835 23.314 265.456 1.00 23.93 3431 PRO A O 1
ATOM 1650 N N . VAL A 1 292 ? 19.149 22.286 266.987 1.00 23.23 3432 VAL A N 1
ATOM 1651 C CA . VAL A 1 292 ? 19.466 21.139 266.164 1.00 23.70 3432 VAL A CA 1
ATOM 1652 C C . VAL A 1 292 ? 18.534 20.012 266.586 1.00 23.07 3432 VAL A C 1
ATOM 1653 O O . VAL A 1 292 ? 18.441 19.705 267.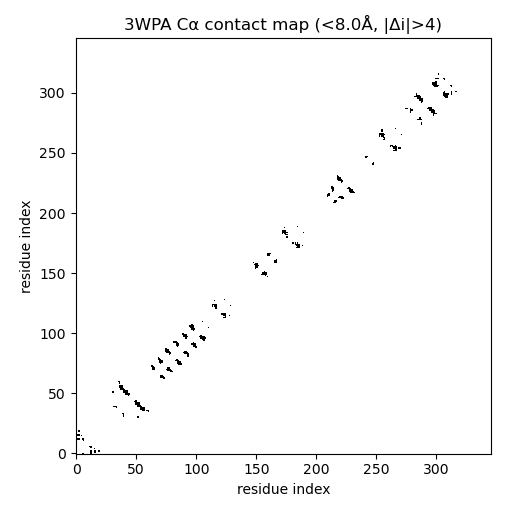769 1.00 24.32 3432 VAL A O 1
ATOM 1657 N N . THR A 1 293 ? 17.823 19.439 265.625 1.00 23.34 3433 THR A N 1
ATOM 1658 C CA . THR A 1 293 ? 16.863 18.380 265.914 1.00 23.12 3433 THR A CA 1
ATOM 1659 C C . THR A 1 293 ? 17.367 17.037 265.392 1.00 22.69 3433 THR A C 1
ATOM 1660 O O . THR A 1 293 ? 17.891 16.953 264.287 1.00 23.32 3433 THR A O 1
ATOM 1664 N N . VAL A 1 294 ? 17.195 15.999 266.202 1.00 22.71 3434 VAL A N 1
ATOM 1665 C CA . VAL A 1 294 ? 17.595 14.642 265.849 1.00 22.10 3434 VAL A CA 1
ATOM 1666 C C . VAL A 1 294 ? 16.342 13.772 265.706 1.00 22.18 3434 VAL A C 1
ATOM 1667 O O . VAL A 1 294 ? 15.660 13.509 266.690 1.00 22.20 3434 VAL A O 1
ATOM 1671 N N . ALA A 1 295 ? 16.055 13.372 264.469 1.00 22.07 3435 ALA A N 1
ATOM 1672 C CA . ALA A 1 295 ? 14.957 12.469 264.130 1.00 22.91 3435 ALA A CA 1
ATOM 1673 C C . ALA A 1 295 ? 13.610 12.981 264.628 1.00 23.73 3435 ALA A C 1
ATOM 1674 O O . ALA A 1 295 ? 12.818 12.234 265.224 1.00 23.58 3435 ALA A O 1
ATOM 1676 N N . LYS A 1 296 ? 13.348 14.263 264.373 1.00 24.31 3436 LYS A N 1
ATOM 1677 C CA . LYS A 1 296 ? 12.132 14.894 264.878 1.00 25.05 3436 LYS A CA 1
ATOM 1678 C C . LYS A 1 296 ? 10.852 14.320 264.275 1.00 25.24 3436 LYS A C 1
ATOM 1679 O O . LYS A 1 296 ? 9.804 14.394 264.898 1.00 26.72 3436 LYS A O 1
ATOM 1685 N N . ASP A 1 297 ? 10.929 13.794 263.059 1.00 26.62 3437 ASP A N 1
ATOM 1686 C CA . ASP A 1 297 ? 9.722 13.319 262.373 1.00 28.66 3437 ASP A CA 1
ATOM 1687 C C . ASP A 1 297 ? 9.595 11.809 262.314 1.00 27.60 3437 ASP A C 1
ATOM 1688 O O . ASP A 1 297 ? 8.796 11.291 261.544 1.00 27.45 3437 ASP A O 1
ATOM 1693 N N . THR A 1 298 ? 10.374 11.106 263.124 1.00 26.61 3438 THR A N 1
ATOM 1694 C CA . THR A 1 298 ? 10.182 9.667 263.289 1.00 26.99 3438 THR A CA 1
ATOM 1695 C C . THR A 1 298 ? 10.046 9.346 264.768 1.00 26.14 3438 THR A C 1
ATOM 1696 O O . THR A 1 298 ? 10.147 10.232 265.619 1.00 24.36 3438 THR A O 1
ATOM 1700 N N . GLY A 1 299 ? 9.803 8.070 265.069 1.00 25.62 3439 GLY A N 1
ATOM 1701 C CA . GLY A 1 299 ? 9.549 7.618 266.430 1.00 25.28 3439 GLY A CA 1
ATOM 1702 C C . GLY A 1 299 ? 10.713 6.855 267.031 1.00 25.89 3439 GLY A C 1
ATOM 1703 O O . GLY A 1 299 ? 11.869 7.116 266.712 1.00 24.64 3439 GLY A O 1
ATOM 1704 N N . GLY A 1 300 ? 10.403 5.904 267.906 1.00 26.04 3440 GLY A N 1
ATOM 1705 C CA . GLY A 1 300 ? 11.420 5.191 268.664 1.00 26.76 3440 GLY A CA 1
ATOM 1706 C C . GLY A 1 300 ? 11.759 5.964 269.919 1.00 26.78 3440 GLY A C 1
ATOM 1707 O O . GLY A 1 300 ? 11.434 7.157 270.038 1.00 26.53 3440 GLY A O 1
ATOM 1708 N N . THR A 1 301 ? 12.411 5.293 270.863 1.00 26.54 3441 THR A N 1
ATOM 1709 C CA . THR A 1 301 ? 12.650 5.862 272.179 1.00 27.62 3441 THR A CA 1
ATOM 1710 C C . THR A 1 301 ? 14.121 5.835 272.574 1.00 25.16 3441 THR A C 1
ATOM 1711 O O . THR A 1 301 ? 14.440 5.977 273.752 1.00 24.84 3441 THR A O 1
ATOM 1715 N N . THR A 1 302 ? 15.005 5.689 271.591 1.00 25.01 3442 THR A N 1
ATOM 1716 C CA . THR A 1 302 ? 16.438 5.575 271.850 1.00 24.49 3442 THR A CA 1
ATOM 1717 C C . THR A 1 302 ? 17.319 6.292 270.823 1.00 23.09 3442 THR A C 1
ATOM 1718 O O . THR A 1 302 ? 17.092 6.196 269.617 1.00 21.56 3442 THR A O 1
ATOM 1722 N N . VAL A 1 303 ? 18.338 6.984 271.333 1.00 23.16 3443 VAL A N 1
ATOM 1723 C CA . VAL A 1 303 ? 19.469 7.447 270.532 1.00 22.66 3443 VAL A CA 1
ATOM 1724 C C . VAL A 1 303 ? 20.705 6.780 271.121 1.00 21.22 3443 VAL A C 1
ATOM 1725 O O . VAL A 1 303 ? 20.987 6.932 272.310 1.00 22.79 3443 VAL A O 1
ATOM 1729 N N . ASN A 1 304 ? 21.417 6.028 270.300 1.00 22.54 3444 ASN A N 1
ATOM 1730 C CA . ASN A 1 304 ? 22.591 5.294 270.757 1.00 22.02 3444 ASN A CA 1
ATOM 1731 C C . ASN A 1 304 ? 23.855 5.879 270.132 1.00 20.92 3444 ASN A C 1
ATOM 1732 O O . ASN A 1 304 ? 24.012 5.894 268.909 1.00 21.20 3444 ASN A O 1
ATOM 1737 N N . VAL A 1 305 ? 24.748 6.373 270.984 1.00 21.22 3445 VAL A N 1
ATOM 1738 C CA . VAL A 1 305 ? 25.944 7.069 270.521 1.00 21.93 3445 VAL A CA 1
ATOM 1739 C C . VAL A 1 305 ? 27.202 6.208 270.612 1.00 22.54 3445 VAL A C 1
ATOM 1740 O O . VAL A 1 305 ? 28.306 6.711 270.402 1.00 22.53 3445 VAL A O 1
ATOM 1744 N N . ALA A 1 306 ? 27.035 4.916 270.893 1.00 22.99 3446 ALA A N 1
ATOM 1745 C CA . ALA A 1 306 ? 28.184 3.992 270.939 1.00 23.66 3446 ALA A CA 1
ATOM 1746 C C . ALA A 1 306 ? 28.702 3.647 269.545 1.00 23.50 3446 ALA A C 1
ATOM 1747 O O . ALA A 1 306 ? 27.968 3.673 268.553 1.00 25.10 3446 ALA A O 1
ATOM 1749 N N . GLY A 1 307 ? 29.991 3.328 269.465 1.00 23.84 3447 GLY A N 1
ATOM 1750 C CA . GLY A 1 307 ? 30.620 3.007 268.201 1.00 24.35 3447 GLY A CA 1
ATOM 1751 C C . GLY A 1 307 ? 31.507 1.790 268.363 1.00 25.24 3447 GLY A C 1
ATOM 1752 O O . GLY A 1 307 ? 31.395 1.055 269.348 1.00 25.74 3447 GLY A O 1
ATOM 1753 N N . THR A 1 308 ? 32.384 1.576 267.391 1.00 26.12 3448 THR A N 1
ATOM 1754 C CA . THR A 1 308 ? 33.226 0.375 267.374 1.00 26.72 3448 THR A CA 1
ATOM 1755 C C . THR A 1 308 ? 34.314 0.379 268.454 1.00 28.41 3448 THR A C 1
ATOM 1756 O O . THR A 1 308 ? 34.945 -0.662 268.699 1.00 29.14 3448 THR A O 1
ATOM 1760 N N . ASP A 1 309 ? 34.542 1.535 269.084 1.00 28.35 3449 ASP A N 1
ATOM 1761 C CA . ASP A 1 309 ? 35.454 1.646 270.217 1.00 30.45 3449 ASP A CA 1
ATOM 1762 C C . ASP A 1 309 ? 34.681 1.699 271.539 1.00 28.98 3449 ASP A C 1
ATOM 1763 O O . ASP A 1 309 ? 35.226 2.102 272.559 1.00 28.74 3449 ASP A O 1
ATOM 1768 N N . GLY A 1 310 ? 33.415 1.276 271.521 1.00 27.20 3450 GLY A N 1
ATOM 1769 C CA . GLY A 1 310 ? 32.589 1.275 272.706 1.00 25.84 3450 GLY A CA 1
ATOM 1770 C C . GLY A 1 310 ? 31.822 2.574 272.902 1.00 24.12 3450 GLY A C 1
ATOM 1771 O O . GLY A 1 310 ? 31.599 3.330 271.949 1.00 23.33 3450 GLY A O 1
ATOM 1772 N N . ASN A 1 311 ? 31.444 2.820 274.150 1.00 22.77 3451 ASN A N 1
ATOM 1773 C CA . ASN A 1 311 ? 30.635 3.982 274.535 1.00 23.89 3451 ASN A CA 1
ATOM 1774 C C . ASN A 1 311 ? 31.396 5.276 274.311 1.00 23.67 3451 ASN A C 1
ATOM 1775 O O . ASN A 1 311 ? 32.623 5.286 274.346 1.00 22.98 3451 ASN A O 1
ATOM 1780 N N . ARG A 1 312 ? 30.666 6.361 274.070 1.00 23.27 3452 ARG A N 1
ATOM 1781 C CA . ARG A 1 312 ? 31.288 7.651 273.793 1.00 23.19 3452 ARG A CA 1
ATOM 1782 C C . ARG A 1 312 ? 30.909 8.667 274.848 1.00 24.03 3452 ARG A C 1
ATOM 1783 O O . ARG A 1 312 ? 29.780 8.679 275.341 1.00 23.54 3452 ARG A O 1
ATOM 1791 N N . VAL A 1 313 ? 31.866 9.526 275.201 1.00 24.23 3453 VAL A N 1
ATOM 1792 C CA . VAL A 1 313 ? 31.573 10.672 276.049 1.00 23.95 3453 VAL A CA 1
ATOM 1793 C C . VAL A 1 313 ? 30.807 11.672 275.198 1.00 23.87 3453 VAL A C 1
ATOM 1794 O O . VAL A 1 313 ? 31.181 11.921 274.054 1.00 23.48 3453 VAL A O 1
ATOM 1798 N N . VAL A 1 314 ? 29.719 12.217 275.736 1.00 22.10 3454 VAL A N 1
ATOM 1799 C CA . VAL A 1 314 ? 28.984 13.270 275.043 1.00 22.36 3454 VAL A CA 1
ATOM 1800 C C . VAL A 1 314 ? 29.402 14.545 275.739 1.00 21.28 3454 VAL A C 1
ATOM 1801 O O . VAL A 1 314 ? 29.173 14.692 276.935 1.00 22.40 3454 VAL A O 1
ATOM 1805 N N . THR A 1 315 ? 30.088 15.415 275.009 1.00 22.10 3455 THR A N 1
ATOM 1806 C CA . THR A 1 315 ? 30.631 16.650 275.568 1.00 22.89 3455 THR A CA 1
ATOM 1807 C C . THR A 1 315 ? 30.088 17.838 274.785 1.00 23.30 3455 THR A C 1
ATOM 1808 O O . THR A 1 315 ? 29.365 17.661 273.808 1.00 23.21 3455 THR A O 1
ATOM 1812 N N . GLY A 1 316 ? 30.439 19.046 275.226 1.00 23.37 3456 GLY A N 1
ATOM 1813 C CA . GLY A 1 316 ? 29.880 20.258 274.656 1.00 23.64 3456 GLY A CA 1
ATOM 1814 C C . GLY A 1 316 ? 28.479 20.518 275.190 1.00 23.64 3456 GLY A C 1
ATOM 1815 O O . GLY A 1 316 ? 27.708 21.282 274.588 1.00 25.05 3456 GLY A O 1
ATOM 1816 N N . VAL A 1 317 ? 28.168 19.894 276.324 1.00 23.03 3457 VAL A N 1
ATOM 1817 C CA . VAL A 1 317 ? 26.835 19.913 276.902 1.00 23.29 3457 VAL A CA 1
ATOM 1818 C C . VAL A 1 317 ? 26.679 21.028 277.929 1.00 23.46 3457 VAL A C 1
ATOM 1819 O O . VAL A 1 317 ? 27.300 21.005 278.990 1.00 23.80 3457 VAL A O 1
ATOM 1823 N N . LYS A 1 318 ? 25.824 21.989 277.610 1.00 24.85 3458 LYS A N 1
ATOM 1824 C CA . LYS A 1 318 ? 25.495 23.073 278.524 1.00 26.19 3458 LYS A CA 1
ATOM 1825 C C . LYS A 1 318 ? 24.626 22.541 279.655 1.00 26.62 3458 LYS A C 1
ATOM 1826 O O . LYS A 1 318 ? 23.882 21.571 279.479 1.00 26.54 3458 LYS A O 1
ATOM 1832 N N A GLU A 1 319 ? 24.726 23.175 280.818 0.50 26.51 3459 GLU A N 1
ATOM 1833 N N B GLU A 1 319 ? 24.720 23.183 280.819 0.50 27.14 3459 GLU A N 1
ATOM 1834 C CA A GLU A 1 319 ? 24.002 22.743 282.000 0.50 26.22 3459 GLU A CA 1
ATOM 1835 C CA B GLU A 1 319 ? 23.987 22.756 282.001 0.50 27.25 3459 GLU A CA 1
ATOM 1836 C C A GLU A 1 319 ? 22.498 22.676 281.726 0.50 25.86 3459 GLU A C 1
ATOM 1837 C C B GLU A 1 319 ? 22.494 22.669 281.705 0.50 26.42 3459 GLU A C 1
ATOM 1838 O O A GLU A 1 319 ? 21.930 23.600 281.148 0.50 25.40 3459 GLU A O 1
ATOM 1839 O O B GLU A 1 319 ? 21.929 23.571 281.091 0.50 25.88 3459 GLU A O 1
ATOM 1850 N N . GLY A 1 320 ? 21.872 21.570 282.121 1.00 25.35 3460 GLY A N 1
ATOM 1851 C CA . GLY A 1 320 ? 20.433 21.365 281.926 1.00 26.28 3460 GLY A CA 1
ATOM 1852 C C . GLY A 1 320 ? 19.592 21.946 283.042 1.00 26.15 3460 GLY A C 1
ATOM 1853 O O . GLY A 1 320 ? 20.066 22.110 284.163 1.00 27.84 3460 GLY A O 1
ATOM 1854 N N . ALA A 1 321 ? 18.334 22.260 282.741 1.00 27.04 3461 ALA A N 1
ATOM 1855 C CA . ALA A 1 321 ? 17.406 22.701 283.778 1.00 26.92 3461 ALA A CA 1
ATOM 1856 C C . ALA A 1 321 ? 17.242 21.589 284.810 1.00 26.79 3461 ALA A C 1
ATOM 1857 O O . ALA A 1 321 ? 17.177 20.414 284.455 1.00 27.11 3461 ALA A O 1
ATOM 1859 N N . VAL A 1 322 ? 17.193 21.961 286.087 1.00 28.05 3462 VAL A N 1
ATOM 1860 C CA . VAL A 1 322 ? 17.021 20.995 287.173 1.00 27.85 3462 VAL A CA 1
ATOM 1861 C C . VAL A 1 322 ? 15.682 21.277 287.850 1.00 28.47 3462 VAL A C 1
ATOM 1862 O O . VAL A 1 322 ? 15.558 22.208 288.647 1.00 28.72 3462 VAL A O 1
ATOM 1866 N N . ASN A 1 323 ? 14.686 20.479 287.487 1.00 27.70 3463 ASN A N 1
ATOM 1867 C CA . ASN A 1 323 ? 13.358 20.529 288.086 1.00 28.45 3463 ASN A CA 1
ATOM 1868 C C . ASN A 1 323 ? 12.648 19.246 287.724 1.00 28.73 3463 ASN A C 1
ATOM 1869 O O . ASN A 1 323 ? 13.139 18.484 286.884 1.00 30.01 3463 ASN A O 1
ATOM 1874 N N . ALA A 1 324 ? 11.487 19.008 288.330 1.00 28.11 3464 ALA A N 1
ATOM 1875 C CA . ALA A 1 324 ? 10.796 17.727 288.189 1.00 27.99 3464 ALA A CA 1
ATOM 1876 C C . ALA A 1 324 ? 10.261 17.395 286.788 1.00 27.64 3464 ALA A C 1
ATOM 1877 O O . ALA A 1 324 ? 9.926 16.239 286.526 1.00 28.91 3464 ALA A O 1
ATOM 1879 N N . THR A 1 325 ? 10.178 18.383 285.897 1.00 26.65 3465 THR A N 1
ATOM 1880 C CA . THR A 1 325 ? 9.733 18.137 284.520 1.00 26.65 3465 THR A CA 1
ATOM 1881 C C . THR A 1 325 ? 10.852 18.225 283.472 1.00 26.47 3465 THR A C 1
ATOM 1882 O O . THR A 1 325 ? 10.578 18.098 282.286 1.00 26.04 3465 THR A O 1
ATOM 1886 N N . SER A 1 326 ? 12.096 18.434 283.902 1.00 26.76 3466 SER A N 1
ATOM 1887 C CA . SER A 1 326 ? 13.198 18.671 282.966 1.00 26.42 3466 SER A CA 1
ATOM 1888 C C . SER A 1 326 ? 13.518 17.446 282.135 1.00 26.80 3466 SER A C 1
ATOM 1889 O O . SER A 1 326 ? 13.700 16.349 282.672 1.00 26.02 3466 SER A O 1
ATOM 1892 N N . LYS A 1 327 ? 13.604 17.654 280.824 1.00 25.60 3467 LYS A N 1
ATOM 1893 C CA . LYS A 1 327 ? 14.080 16.633 279.907 1.00 25.74 3467 LYS A CA 1
ATOM 1894 C C . LYS A 1 327 ? 15.445 17.030 279.335 1.00 25.04 3467 LYS A C 1
ATOM 1895 O O . LYS A 1 327 ? 15.826 16.584 278.250 1.00 24.61 3467 LYS A O 1
ATOM 1901 N N . ASP A 1 328 ? 16.176 17.870 280.065 1.00 24.12 3468 ASP A N 1
ATOM 1902 C CA . ASP A 1 328 ? 17.539 18.259 279.666 1.00 24.54 3468 ASP A CA 1
ATOM 1903 C C . ASP A 1 328 ? 18.567 17.298 280.258 1.00 24.03 3468 ASP A C 1
ATOM 1904 O O . ASP A 1 328 ? 18.488 16.956 281.433 1.00 25.13 3468 ASP A O 1
ATOM 1909 N N . ALA A 1 329 ? 19.554 16.894 279.468 1.00 23.91 3469 ALA A N 1
ATOM 1910 C CA . ALA A 1 329 ? 20.702 16.180 280.021 1.00 24.67 3469 ALA A CA 1
ATOM 1911 C C . ALA A 1 329 ? 21.407 17.067 281.045 1.00 25.25 3469 ALA A C 1
ATOM 1912 O O . ALA A 1 329 ? 21.401 18.290 280.927 1.00 26.96 3469 ALA A O 1
ATOM 1914 N N . VAL A 1 330 ? 22.028 16.451 282.041 1.00 26.29 3470 VAL A N 1
ATOM 1915 C CA . VAL A 1 330 ? 22.834 17.202 283.001 1.00 25.99 3470 VAL A CA 1
ATOM 1916 C C . VAL A 1 330 ? 24.307 16.880 282.790 1.00 26.33 3470 VAL A C 1
ATOM 1917 O O . VAL A 1 330 ? 24.656 15.772 282.384 1.00 27.05 3470 VAL A O 1
ATOM 1921 N N . ASN A 1 331 ? 25.175 17.846 283.067 1.00 25.72 3471 ASN A N 1
ATOM 1922 C CA . ASN A 1 331 ? 26.598 17.617 282.864 1.00 25.37 3471 ASN A CA 1
ATOM 1923 C C . ASN A 1 331 ? 27.356 17.348 284.161 1.00 25.25 3471 ASN A C 1
ATOM 1924 O O . ASN A 1 331 ? 26.788 17.358 285.263 1.00 25.69 3471 ASN A O 1
ATOM 1929 N N . GLY A 1 332 ? 28.642 17.063 284.022 1.00 25.72 3472 GLY A N 1
ATOM 1930 C CA . GLY A 1 332 ? 29.478 16.721 285.160 1.00 25.49 3472 GLY A CA 1
ATOM 1931 C C . GLY A 1 332 ? 29.695 17.839 286.166 1.00 25.90 3472 GLY A C 1
ATOM 1932 O O . GLY A 1 332 ? 30.015 17.556 287.308 1.00 27.17 3472 GLY A O 1
ATOM 1933 N N . SER A 1 333 ? 29.533 19.094 285.746 1.00 26.28 3473 SER A N 1
ATOM 1934 C CA . SER A 1 333 ? 29.600 20.235 286.661 1.00 27.06 3473 SER A CA 1
ATOM 1935 C C . SER A 1 333 ? 28.421 20.188 287.619 1.00 27.05 3473 SER A C 1
ATOM 1936 O O . SER A 1 333 ? 28.554 20.503 288.800 1.00 26.57 3473 SER A O 1
ATOM 1939 N N . GLN A 1 334 ? 27.263 19.794 287.092 1.00 26.43 3474 GLN A N 1
ATOM 1940 C CA . GLN A 1 334 ? 26.049 19.721 287.893 1.00 25.72 3474 GLN A CA 1
ATOM 1941 C C . GLN A 1 334 ? 26.137 18.551 288.857 1.00 26.17 3474 GLN A C 1
ATOM 1942 O O . GLN A 1 334 ? 25.879 18.708 290.054 1.00 25.85 3474 GLN A O 1
ATOM 1948 N N . LEU A 1 335 ? 26.538 17.381 288.361 1.00 25.39 3475 LEU A N 1
ATOM 1949 C CA . LEU A 1 335 ? 26.745 16.247 289.264 1.00 26.21 3475 LEU A CA 1
ATOM 1950 C C . LEU A 1 335 ? 27.820 16.558 290.311 1.00 25.64 3475 LEU A C 1
ATOM 1951 O O . LEU A 1 335 ? 27.676 16.186 291.475 1.00 25.78 3475 LEU A O 1
ATOM 1956 N N . ASN A 1 336 ? 28.874 17.267 289.906 1.00 26.92 3476 ASN A N 1
ATOM 1957 C CA . ASN A 1 336 ? 29.944 17.659 290.843 1.00 27.39 3476 ASN A CA 1
ATOM 1958 C C . ASN A 1 336 ? 29.390 18.467 292.011 1.00 27.51 3476 ASN A C 1
ATOM 1959 O O . ASN A 1 336 ? 29.706 18.199 293.175 1.00 26.70 3476 ASN A O 1
ATOM 1964 N N . THR A 1 337 ? 28.555 19.449 291.689 1.00 27.25 3477 THR A N 1
ATOM 1965 C CA . THR A 1 337 ? 27.898 20.268 292.702 1.00 27.82 3477 THR A CA 1
ATOM 1966 C C . THR A 1 337 ? 27.112 19.428 293.711 1.00 26.82 3477 THR A C 1
ATOM 1967 O O . THR A 1 337 ? 27.200 19.649 294.920 1.00 27.10 3477 THR A O 1
ATOM 1971 N N . THR A 1 338 ? 26.373 18.445 293.223 1.00 26.99 3478 THR A N 1
ATOM 1972 C CA . THR A 1 338 ? 25.638 17.548 294.112 1.00 26.48 3478 THR A CA 1
ATOM 1973 C C . THR A 1 338 ? 26.586 16.746 294.997 1.00 26.86 3478 THR A C 1
ATOM 1974 O O . THR A 1 338 ? 26.423 16.695 296.224 1.00 27.37 3478 THR A O 1
ATOM 1978 N N . ASN A 1 339 ? 27.596 16.148 294.378 1.00 27.31 3479 ASN A N 1
ATOM 1979 C CA . ASN A 1 339 ? 28.545 15.318 295.104 1.00 27.72 3479 ASN A CA 1
ATOM 1980 C C . ASN A 1 339 ? 29.274 16.095 296.193 1.00 28.53 3479 ASN A C 1
ATOM 1981 O O . ASN A 1 339 ? 29.480 15.585 297.305 1.00 29.72 3479 ASN A O 1
ATOM 1986 N N . GLN A 1 340 ? 29.633 17.336 295.882 1.00 29.68 3480 GLN A N 1
ATOM 1987 C CA . GLN A 1 340 ? 30.317 18.192 296.838 1.00 30.55 3480 GLN A CA 1
ATOM 1988 C C . GLN A 1 340 ? 29.410 18.539 298.011 1.00 30.66 3480 GLN A C 1
ATOM 1989 O O . GLN A 1 340 ? 29.846 18.503 299.166 1.00 31.28 3480 GLN A O 1
ATOM 1995 N N . ALA A 1 341 ? 28.149 18.848 297.725 1.00 30.04 3481 ALA A N 1
ATOM 1996 C CA . ALA A 1 341 ? 27.171 19.084 298.787 1.00 29.71 3481 ALA A CA 1
ATOM 1997 C C . ALA A 1 341 ? 27.051 17.883 299.718 1.00 29.67 3481 ALA A C 1
ATOM 1998 O O . ALA A 1 341 ? 27.070 18.036 300.934 1.00 29.16 3481 ALA A O 1
ATOM 2000 N N . VAL A 1 342 ? 26.925 16.692 299.142 1.00 29.78 3482 VAL A N 1
ATOM 2001 C CA . VAL A 1 342 ? 26.801 15.457 299.923 1.00 31.54 3482 VAL A CA 1
ATOM 2002 C C . VAL A 1 342 ? 27.958 15.300 300.909 1.00 32.07 3482 VAL A C 1
ATOM 2003 O O . VAL A 1 342 ? 27.746 15.117 302.108 1.00 33.85 3482 VAL A O 1
ATOM 2007 N N . VAL A 1 343 ? 29.180 15.376 300.404 1.00 33.28 3483 VAL A N 1
ATOM 2008 C CA . VAL A 1 343 ? 30.355 15.148 301.242 1.00 34.15 3483 VAL A CA 1
ATOM 2009 C C . VAL A 1 343 ? 30.592 16.319 302.204 1.00 34.11 3483 VAL A C 1
ATOM 2010 O O . VAL A 1 343 ? 30.911 16.103 303.371 1.00 35.43 3483 VAL A O 1
ATOM 2014 N N . ASN A 1 344 ? 30.408 17.548 301.732 1.00 35.42 3484 ASN A N 1
ATOM 2015 C CA . ASN A 1 344 ? 30.590 18.718 302.599 1.00 35.87 3484 ASN A CA 1
ATOM 2016 C C . ASN A 1 344 ? 29.590 18.737 303.755 1.00 35.70 3484 ASN A C 1
ATOM 2017 O O . ASN A 1 344 ? 29.950 19.018 304.901 1.00 36.14 3484 ASN A O 1
ATOM 2022 N N . TYR A 1 345 ? 28.337 18.423 303.464 1.00 34.57 3485 TYR A N 1
ATOM 2023 C CA . TYR A 1 345 ? 27.300 18.539 304.477 1.00 33.82 3485 TYR A CA 1
ATOM 2024 C C . TYR A 1 345 ? 27.259 17.352 305.426 1.00 34.46 3485 TYR A C 1
ATOM 2025 O O . TYR A 1 345 ? 26.854 17.508 306.577 1.00 34.08 3485 TYR A O 1
ATOM 2034 N N . LEU A 1 346 ? 27.692 16.179 304.966 1.00 34.77 3486 LEU A N 1
ATOM 2035 C CA . LEU A 1 346 ? 27.855 15.030 305.859 1.00 36.10 3486 LEU A CA 1
ATOM 2036 C C . LEU A 1 346 ? 29.042 15.245 306.789 1.00 35.52 3486 LEU A C 1
ATOM 2037 O O . LEU A 1 346 ? 28.991 14.869 307.962 1.00 38.00 3486 LEU A O 1
ATOM 2042 N N . GLY A 1 347 ? 30.106 15.846 306.261 1.00 36.25 3487 GLY A N 1
ATOM 2043 C CA . GLY A 1 347 ? 31.362 16.012 307.000 1.00 37.03 3487 GLY A CA 1
ATOM 2044 C C . GLY A 1 347 ? 31.906 14.668 307.444 1.00 37.17 3487 GLY A C 1
ATOM 2045 O O . GLY A 1 347 ? 31.676 13.658 306.784 1.00 36.79 3487 GLY A O 1
ATOM 2046 N N . GLY A 1 348 ? 32.620 14.648 308.569 1.00 37.49 3488 GLY A N 1
ATOM 2047 C CA . GLY A 1 348 ? 33.132 13.398 309.133 1.00 36.87 3488 GLY A CA 1
ATOM 2048 C C . GLY A 1 348 ? 34.179 12.710 308.276 1.00 36.79 3488 GLY A C 1
ATOM 2049 O O . GLY A 1 348 ? 34.367 11.490 308.370 1.00 38.80 3488 GLY A O 1
ATOM 2050 N N . GLY A 1 349 ? 34.864 13.484 307.438 1.00 36.40 3489 GLY A N 1
ATOM 2051 C CA . GLY A 1 349 ? 35.880 12.939 306.544 1.00 37.14 3489 GLY A CA 1
ATOM 2052 C C . GLY A 1 349 ? 35.333 12.280 305.283 1.00 36.59 3489 GLY A C 1
ATOM 2053 O O . GLY A 1 349 ? 36.095 11.688 304.517 1.00 37.05 3489 GLY A O 1
ATOM 2054 N N . ALA A 1 350 ? 34.021 12.375 305.057 1.00 36.05 3490 ALA A N 1
ATOM 2055 C CA . ALA A 1 350 ? 33.424 11.854 303.827 1.00 34.52 3490 ALA A CA 1
ATOM 2056 C C . ALA A 1 350 ? 34.074 12.551 302.639 1.00 34.17 3490 ALA A C 1
ATOM 2057 O O . ALA A 1 350 ? 34.502 13.699 302.743 1.00 32.78 3490 ALA A O 1
ATOM 2059 N N . GLY A 1 351 ? 34.164 11.846 301.519 1.00 34.03 3491 GLY A N 1
ATOM 2060 C CA . GLY A 1 351 ? 34.828 12.384 300.340 1.00 34.09 3491 GLY A CA 1
ATOM 2061 C C . GLY A 1 351 ? 34.322 11.802 299.039 1.00 33.17 3491 GLY A C 1
ATOM 2062 O O . GLY A 1 351 ? 33.654 10.765 299.024 1.00 33.25 3491 GLY A O 1
ATOM 2063 N N . TYR A 1 352 ? 34.636 12.500 297.952 1.00 33.94 3492 TYR A N 1
ATOM 2064 C CA . TYR A 1 352 ? 34.378 12.025 296.596 1.00 33.26 3492 TYR A CA 1
ATOM 2065 C C . TYR A 1 352 ? 35.670 12.065 295.790 1.00 33.96 3492 TYR A C 1
ATOM 2066 O O . TYR A 1 352 ? 36.294 13.121 295.662 1.00 33.58 3492 TYR A O 1
ATOM 2075 N N . ASP A 1 353 ? 36.070 10.909 295.259 1.00 35.28 3493 ASP A N 1
ATOM 2076 C CA . ASP A 1 353 ? 37.232 10.801 294.385 1.00 35.48 3493 ASP A CA 1
ATOM 2077 C C . ASP A 1 353 ? 36.763 10.907 292.931 1.00 36.87 3493 ASP A C 1
ATOM 2078 O O . ASP A 1 353 ? 36.128 9.986 292.406 1.00 35.93 3493 ASP A O 1
ATOM 2083 N N . ASN A 1 354 ? 37.116 12.024 292.294 1.00 37.61 3494 ASN A N 1
ATOM 2084 C CA . ASN A 1 354 ? 36.640 12.381 290.952 1.00 41.15 3494 ASN A CA 1
ATOM 2085 C C . ASN A 1 354 ? 37.255 11.490 289.868 1.00 42.62 3494 ASN A C 1
ATOM 2086 O O . ASN A 1 354 ? 36.724 11.396 288.763 1.00 41.15 3494 ASN A O 1
ATOM 2091 N N . ILE A 1 355 ? 38.377 10.844 290.183 1.00 43.32 3495 ILE A N 1
ATOM 2092 C CA . ILE A 1 355 ? 39.101 10.024 289.213 1.00 45.52 3495 ILE A CA 1
ATOM 2093 C C . ILE A 1 355 ? 38.497 8.630 289.139 1.00 44.14 3495 ILE A C 1
ATOM 2094 O O . ILE A 1 355 ? 38.196 8.137 288.054 1.00 45.98 3495 ILE A O 1
ATOM 2099 N N . THR A 1 356 ? 38.330 7.999 290.296 1.00 41.75 3496 THR A N 1
ATOM 2100 C CA . THR A 1 356 ? 37.713 6.679 290.378 1.00 42.18 3496 THR A CA 1
ATOM 2101 C C . THR A 1 356 ? 36.185 6.751 290.333 1.00 40.73 3496 THR A C 1
ATOM 2102 O O . THR A 1 356 ? 35.521 5.746 290.068 1.00 40.99 3496 THR A O 1
ATOM 2106 N N . GLY A 1 357 ? 35.638 7.932 290.607 1.00 39.51 3497 GLY A N 1
ATOM 2107 C CA . GLY A 1 357 ? 34.194 8.111 290.700 1.00 39.04 3497 GLY A CA 1
ATOM 2108 C C . GLY A 1 357 ? 33.584 7.435 291.917 1.00 38.81 3497 GLY A C 1
ATOM 2109 O O . GLY A 1 357 ? 32.422 7.032 291.878 1.00 41.21 3497 GLY A O 1
ATOM 2110 N N . SER A 1 358 ? 34.359 7.325 292.999 1.00 36.35 3498 SER A N 1
ATOM 2111 C CA . SER A 1 358 ? 33.917 6.646 294.216 1.00 36.78 3498 SER A CA 1
ATOM 2112 C C . SER A 1 358 ? 33.889 7.577 295.419 1.00 35.12 3498 SER A C 1
ATOM 2113 O O . SER A 1 358 ? 34.751 8.441 295.567 1.00 36.30 3498 SER A O 1
ATOM 2116 N N . PHE A 1 359 ? 32.897 7.372 296.282 1.00 33.79 3499 PHE A N 1
ATOM 2117 C CA . PHE A 1 359 ? 32.803 8.082 297.553 1.00 31.96 3499 PHE A CA 1
ATOM 2118 C C . PHE A 1 359 ? 33.545 7.353 298.673 1.00 33.50 3499 PHE A C 1
ATOM 2119 O O . PHE A 1 359 ? 33.742 6.144 298.612 1.00 34.49 3499 PHE A O 1
ATOM 2127 N N . THR A 1 360 ? 33.944 8.113 299.691 1.00 33.73 3500 THR A N 1
ATOM 2128 C CA . THR A 1 360 ? 34.499 7.577 300.938 1.00 36.78 3500 THR A CA 1
ATOM 2129 C C . THR A 1 360 ? 33.524 7.945 302.040 1.00 36.53 3500 THR A C 1
ATOM 2130 O O . THR A 1 360 ? 33.072 9.086 302.104 1.00 34.00 3500 THR A O 1
ATOM 2134 N N . ALA A 1 361 ? 33.205 6.987 302.905 1.00 36.83 3501 ALA A N 1
ATOM 2135 C CA . ALA A 1 361 ? 32.175 7.194 303.920 1.00 37.66 3501 ALA A CA 1
ATOM 2136 C C . ALA A 1 361 ? 32.656 8.133 305.024 1.00 37.66 3501 ALA A C 1
ATOM 2137 O O . ALA A 1 361 ? 33.863 8.252 305.263 1.00 36.49 3501 ALA A O 1
ATOM 2139 N N . PRO A 1 362 ? 31.710 8.812 305.690 1.00 36.40 3502 PRO A N 1
ATOM 2140 C CA . PRO A 1 362 ? 32.064 9.578 306.872 1.00 37.36 3502 PRO A CA 1
ATOM 2141 C C . PRO A 1 362 ? 32.403 8.647 308.028 1.00 38.25 3502 PRO A C 1
ATOM 2142 O O . PRO A 1 362 ? 32.023 7.475 308.010 1.00 36.94 3502 PRO A O 1
ATOM 2146 N N . SER A 1 363 ? 33.121 9.174 309.013 1.00 40.44 3503 SER A N 1
ATOM 2147 C CA . SER A 1 363 ? 33.434 8.441 310.232 1.00 42.40 3503 SER A CA 1
ATOM 2148 C C . SER A 1 363 ? 33.022 9.303 311.419 1.00 41.24 3503 SER A C 1
ATOM 2149 O O . SER A 1 363 ? 33.603 10.361 311.655 1.00 43.41 3503 SER A O 1
ATOM 2152 N N . TYR A 1 364 ? 31.998 8.860 312.140 1.00 40.82 3504 TYR A N 1
ATOM 2153 C CA . TYR A 1 364 ? 31.482 9.597 313.285 1.00 41.56 3504 TYR A CA 1
ATOM 2154 C C . TYR A 1 364 ? 31.818 8.830 314.561 1.00 42.24 3504 TYR A C 1
ATOM 2155 O O . TYR A 1 364 ? 31.517 7.644 314.672 1.00 43.05 3504 TYR A O 1
ATOM 2164 N N . THR A 1 365 ? 32.444 9.515 315.513 1.00 45.16 3505 THR A N 1
ATOM 2165 C CA . THR A 1 365 ? 32.802 8.922 316.802 1.00 45.80 3505 THR A CA 1
ATOM 2166 C C . THR A 1 365 ? 31.721 9.246 317.828 1.00 46.97 3505 THR A C 1
ATOM 2167 O O . THR A 1 365 ? 31.364 10.408 318.015 1.00 48.07 3505 THR A O 1
ATOM 2171 N N . VAL A 1 366 ? 31.185 8.209 318.466 1.00 49.63 3506 VAL A N 1
ATOM 2172 C CA . VAL A 1 366 ? 30.280 8.373 319.605 1.00 50.72 3506 VAL A CA 1
ATOM 2173 C C . VAL A 1 366 ? 30.756 7.435 320.713 1.00 52.42 3506 VAL A C 1
ATOM 2174 O O . VAL A 1 366 ? 30.681 6.210 320.576 1.00 50.23 3506 VAL A O 1
ATOM 2178 N N . GLY A 1 367 ? 31.263 8.018 321.797 1.00 54.49 3507 GLY A N 1
ATOM 2179 C CA . GLY A 1 367 ? 31.803 7.246 322.910 1.00 54.35 3507 GLY A CA 1
ATOM 2180 C C . GLY A 1 367 ? 33.046 6.476 322.505 1.00 54.57 3507 GLY A C 1
ATOM 2181 O O . GLY A 1 367 ? 34.060 7.067 322.138 1.00 54.08 3507 GLY A O 1
ATOM 2182 N N . ASP A 1 368 ? 32.952 5.150 322.549 1.00 56.42 3508 ASP A N 1
ATOM 2183 C CA . ASP A 1 368 ? 34.099 4.274 322.293 1.00 58.92 3508 ASP A CA 1
ATOM 2184 C C . ASP A 1 368 ? 34.038 3.584 320.920 1.00 58.47 3508 ASP A C 1
ATOM 2185 O O . ASP A 1 368 ? 34.873 2.723 320.622 1.00 56.05 3508 ASP A O 1
ATOM 2190 N N . SER A 1 369 ? 33.064 3.970 320.091 1.00 56.07 3509 SER A N 1
ATOM 2191 C CA . SER A 1 369 ? 32.865 3.356 318.776 1.00 54.39 3509 SER A CA 1
ATOM 2192 C C . SER A 1 369 ? 32.835 4.392 317.648 1.00 52.90 3509 SER A C 1
ATOM 2193 O O . SER A 1 369 ? 32.623 5.582 317.888 1.00 51.99 3509 SER A O 1
ATOM 2196 N N . LYS A 1 370 ? 33.060 3.917 316.423 1.00 50.68 3510 LYS A N 1
ATOM 2197 C CA . LYS A 1 370 ? 33.000 4.745 315.215 1.00 50.46 3510 LYS A CA 1
ATOM 2198 C C . LYS A 1 370 ? 31.884 4.234 314.319 1.00 48.69 3510 LYS A C 1
ATOM 2199 O O . LYS A 1 370 ? 31.690 3.022 314.194 1.00 46.98 3510 LYS A O 1
ATOM 2205 N N . TYR A 1 371 ? 31.167 5.161 313.683 1.00 46.61 3511 TYR A N 1
ATOM 2206 C CA . TYR A 1 371 ? 30.049 4.820 312.811 1.00 44.28 3511 TYR A CA 1
ATOM 2207 C C . TYR A 1 371 ? 30.242 5.418 311.416 1.00 42.88 3511 TYR A C 1
ATOM 2208 O O . TYR A 1 371 ? 30.699 6.555 311.279 1.00 40.95 3511 TYR A O 1
ATOM 2217 N N . ASN A 1 372 ? 29.891 4.639 310.392 1.00 41.16 3512 ASN A N 1
ATOM 2218 C CA . ASN A 1 372 ? 30.094 5.039 308.993 1.00 41.21 3512 ASN A CA 1
ATOM 2219 C C . ASN A 1 372 ? 28.837 5.620 308.332 1.00 40.71 3512 ASN A C 1
ATOM 2220 O O . ASN A 1 372 ? 28.773 5.759 307.110 1.00 39.12 3512 ASN A O 1
ATOM 2225 N N . ASN A 1 373 ? 27.841 5.950 309.148 1.00 40.60 3513 ASN A N 1
ATOM 2226 C CA . ASN A 1 373 ? 26.602 6.541 308.667 1.00 39.69 3513 ASN A CA 1
ATOM 2227 C C . ASN A 1 373 ? 25.891 7.297 309.792 1.00 40.85 3513 ASN A C 1
ATOM 2228 O O . ASN A 1 373 ? 26.068 6.983 310.970 1.00 40.97 3513 ASN A O 1
ATOM 2233 N N . VAL A 1 374 ? 25.092 8.291 309.421 1.00 40.09 3514 VAL A N 1
ATOM 2234 C CA . VAL A 1 374 ? 24.471 9.193 310.397 1.00 39.87 3514 VAL A CA 1
ATOM 2235 C C . VAL A 1 374 ? 23.529 8.455 311.352 1.00 41.13 3514 VAL A C 1
ATOM 2236 O O . VAL A 1 374 ? 23.552 8.693 312.566 1.00 40.07 3514 VAL A O 1
ATOM 2240 N N . GLY A 1 375 ? 22.699 7.576 310.798 1.00 41.32 3515 GLY A N 1
ATOM 2241 C CA . GLY A 1 375 ? 21.755 6.779 311.587 1.00 43.95 3515 GLY A CA 1
ATOM 2242 C C . GLY A 1 375 ? 22.381 6.005 312.733 1.00 44.34 3515 GLY A C 1
ATOM 2243 O O . GLY A 1 375 ? 21.808 5.932 313.820 1.00 46.42 3515 GLY A O 1
ATOM 2244 N N . GLY A 1 376 ? 23.559 5.434 312.496 1.00 44.73 3516 GLY A N 1
ATOM 2245 C CA . GLY A 1 376 ? 24.265 4.661 313.508 1.00 46.05 3516 GLY A CA 1
ATOM 2246 C C . GLY A 1 376 ? 24.742 5.563 314.626 1.00 45.74 3516 GLY A C 1
ATOM 2247 O O . GLY A 1 376 ? 24.595 5.237 315.804 1.00 46.23 3516 GLY A O 1
ATOM 2248 N N . ALA A 1 377 ? 25.305 6.709 314.252 1.00 46.38 3517 ALA A N 1
ATOM 2249 C CA . ALA A 1 377 ? 25.756 7.700 315.224 1.00 46.75 3517 ALA A CA 1
ATOM 2250 C C . ALA A 1 377 ? 24.593 8.235 316.066 1.00 47.99 3517 ALA A C 1
ATOM 2251 O O . ALA A 1 377 ? 24.720 8.371 317.284 1.00 46.97 3517 ALA A O 1
ATOM 2253 N N . ILE A 1 378 ? 23.465 8.528 315.420 1.00 46.32 3518 ILE A N 1
ATOM 2254 C CA . ILE A 1 378 ? 22.278 9.018 316.129 1.00 47.66 3518 ILE A CA 1
ATOM 2255 C C . ILE A 1 378 ? 21.742 7.970 317.112 1.00 48.96 3518 ILE A C 1
ATOM 2256 O O . ILE A 1 378 ? 21.310 8.309 318.217 1.00 48.69 3518 ILE A O 1
ATOM 2261 N N . ASP A 1 379 ? 21.772 6.704 316.707 1.00 50.32 3519 ASP A N 1
ATOM 2262 C CA . ASP A 1 379 ? 21.357 5.612 317.583 1.00 52.47 3519 ASP A CA 1
ATOM 2263 C C . ASP A 1 379 ? 22.268 5.539 318.807 1.00 53.44 3519 ASP A C 1
ATOM 2264 O O . ASP A 1 379 ? 21.788 5.463 319.938 1.00 54.26 3519 ASP A O 1
ATOM 2269 N N . ALA A 1 380 ? 23.578 5.570 318.571 1.00 52.20 3520 ALA A N 1
ATOM 2270 C CA . ALA A 1 380 ? 24.566 5.548 319.649 1.00 52.83 3520 ALA A CA 1
ATOM 2271 C C . ALA A 1 380 ? 24.414 6.737 320.602 1.00 54.00 3520 ALA A C 1
ATOM 2272 O O . ALA A 1 380 ? 24.599 6.594 321.812 1.00 54.47 3520 ALA A O 1
ATOM 2274 N N . LEU A 1 381 ? 24.087 7.903 320.052 1.00 53.89 3521 LEU A N 1
ATOM 2275 C CA . LEU A 1 381 ? 23.862 9.104 320.860 1.00 54.72 3521 LEU A CA 1
ATOM 2276 C C . LEU A 1 381 ? 22.575 8.998 321.677 1.00 55.06 3521 LEU A C 1
ATOM 2277 O O . LEU A 1 381 ? 22.504 9.507 322.798 1.00 55.16 3521 LEU A O 1
ATOM 2282 N N . ASN A 1 382 ? 21.563 8.341 321.113 1.00 54.71 3522 ASN A N 1
ATOM 2283 C CA . ASN A 1 382 ? 20.316 8.097 321.831 1.00 56.71 3522 ASN A CA 1
ATOM 2284 C C . ASN A 1 382 ? 20.553 7.164 323.018 1.00 58.53 3522 ASN A C 1
ATOM 2285 O O . ASN A 1 382 ? 20.071 7.424 324.119 1.00 59.12 3522 ASN A O 1
ATOM 2290 N N . GLN A 1 383 ? 21.303 6.088 322.782 1.00 61.65 3523 GLN A N 1
ATOM 2291 C CA . GLN A 1 383 ? 21.683 5.147 323.840 1.00 62.81 3523 GLN A CA 1
ATOM 2292 C C . GLN A 1 383 ? 22.484 5.833 324.947 1.00 63.69 3523 GLN A C 1
ATOM 2293 O O . GLN A 1 383 ? 22.288 5.540 326.127 1.00 61.99 3523 GLN A O 1
ATOM 2299 N N . ALA A 1 384 ? 23.385 6.735 324.560 1.00 63.43 3524 ALA A N 1
ATOM 2300 C CA . ALA A 1 384 ? 24.195 7.487 325.522 1.00 64.12 3524 ALA A CA 1
ATOM 2301 C C . ALA A 1 384 ? 23.330 8.355 326.435 1.00 65.19 3524 ALA A C 1
ATOM 2302 O O . ALA A 1 384 ? 23.541 8.386 327.646 1.00 65.35 3524 ALA A O 1
ATOM 2304 N N . ASP A 1 385 ? 22.358 9.052 325.853 1.00 66.13 3525 ASP A N 1
ATOM 2305 C CA . ASP A 1 385 ? 21.434 9.884 326.627 1.00 67.57 3525 ASP A CA 1
ATOM 2306 C C . ASP A 1 385 ? 20.603 9.050 327.605 1.00 69.43 3525 ASP A C 1
ATOM 2307 O O . ASP A 1 385 ? 20.404 9.451 328.754 1.00 69.13 3525 ASP A O 1
ATOM 2312 N N . GLN A 1 386 ? 20.122 7.897 327.143 1.00 70.64 3526 GLN A N 1
ATOM 2313 C CA . GLN A 1 386 ? 19.360 6.972 327.990 1.00 71.93 3526 GLN A CA 1
ATOM 2314 C C . GLN A 1 386 ? 20.215 6.361 329.105 1.00 71.72 3526 GLN A C 1
ATOM 2315 O O . GLN A 1 386 ? 19.729 6.156 330.218 1.00 72.27 3526 GLN A O 1
ATOM 2321 N N . ALA A 1 387 ? 21.478 6.067 328.799 1.00 70.94 3527 ALA A N 1
ATOM 2322 C CA . ALA A 1 387 ? 22.419 5.542 329.791 1.00 70.84 3527 ALA A CA 1
ATOM 2323 C C . ALA A 1 387 ? 22.827 6.623 330.795 1.00 72.49 3527 ALA A C 1
ATOM 2324 O O . ALA A 1 387 ? 22.984 6.342 331.986 1.00 73.04 3527 ALA A O 1
ATOM 2326 N N . LEU A 1 388 ? 23.009 7.849 330.306 1.00 72.90 3528 LEU A N 1
ATOM 2327 C CA . LEU A 1 388 ? 23.262 9.003 331.172 1.00 73.69 3528 LEU A CA 1
ATOM 2328 C C . LEU A 1 388 ? 22.088 9.232 332.117 1.00 75.15 3528 LEU A C 1
ATOM 2329 O O . LEU A 1 388 ? 22.285 9.494 333.302 1.00 77.06 3528 LEU A O 1
ATOM 2334 N N . ASN A 1 389 ? 20.872 9.129 331.585 1.00 75.96 3529 ASN A N 1
ATOM 2335 C CA . ASN A 1 389 ? 19.659 9.295 332.384 1.00 77.51 3529 ASN A CA 1
ATOM 2336 C C . ASN A 1 389 ? 19.600 8.305 333.544 1.00 79.75 3529 ASN A C 1
ATOM 2337 O O . ASN A 1 389 ? 19.262 8.679 334.667 1.00 81.24 3529 ASN A O 1
ATOM 2342 N N . SER A 1 390 ? 19.933 7.046 333.264 1.00 81.27 3530 SER A N 1
ATOM 2343 C CA . SER A 1 390 ? 20.000 6.012 334.298 1.00 81.91 3530 SER A CA 1
ATOM 2344 C C . SER A 1 390 ? 21.102 6.304 335.313 1.00 83.60 3530 SER A C 1
ATOM 2345 O O . SER A 1 390 ? 20.929 6.054 336.504 1.00 84.66 3530 SER A O 1
ATOM 2348 N N . LYS A 1 391 ? 22.226 6.838 334.838 1.00 84.50 3531 LYS A N 1
ATOM 2349 C CA . LYS A 1 391 ? 23.337 7.217 335.715 1.00 84.98 3531 LYS A CA 1
ATOM 2350 C C . LYS A 1 391 ? 22.943 8.377 336.634 1.00 87.25 3531 LYS A C 1
ATOM 2351 O O . LYS A 1 391 ? 23.483 8.509 337.731 1.00 89.68 3531 LYS A O 1
ATOM 2357 N N . ILE A 1 392 ? 22.006 9.207 336.177 1.00 89.50 3532 ILE A N 1
ATOM 2358 C CA . ILE A 1 392 ? 21.457 10.300 336.983 1.00 90.60 3532 ILE A CA 1
ATOM 2359 C C . ILE A 1 392 ? 20.340 9.783 337.886 1.00 92.20 3532 ILE A C 1
ATOM 2360 O O . ILE A 1 392 ? 20.288 10.123 339.065 1.00 93.42 3532 ILE A O 1
ATOM 2365 N N . ASP A 1 393 ? 19.445 8.971 337.328 1.00 93.74 3533 ASP A N 1
ATOM 2366 C CA . ASP A 1 393 ? 18.335 8.400 338.100 1.00 95.13 3533 ASP A CA 1
ATOM 2367 C C . ASP A 1 393 ? 18.809 7.424 339.177 1.00 99.54 3533 ASP A C 1
ATOM 2368 O O . ASP A 1 393 ? 18.118 7.223 340.176 1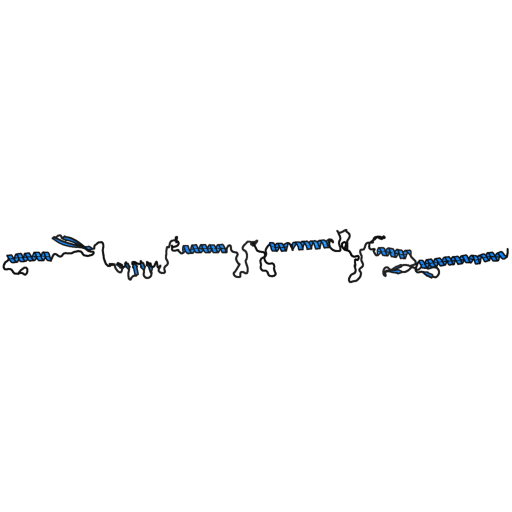.00 101.45 3533 ASP A O 1
ATOM 2373 N N . ASN A 1 394 ? 19.981 6.824 338.976 1.00 103.33 3534 ASN A N 1
ATOM 2374 C CA . ASN A 1 394 ? 20.581 5.961 339.991 1.00 106.16 3534 ASN A CA 1
ATOM 2375 C C . ASN A 1 394 ? 21.320 6.756 341.075 1.00 107.79 3534 ASN A C 1
ATOM 2376 O O . ASN A 1 394 ? 21.780 6.179 342.060 1.00 109.16 3534 ASN A O 1
ATOM 2381 N N . VAL A 1 395 ? 21.437 8.072 340.893 1.00 108.74 3535 VAL A N 1
ATOM 2382 C CA . VAL A 1 395 ? 21.913 8.951 341.963 1.00 109.89 3535 VAL A CA 1
ATOM 2383 C C . VAL A 1 395 ? 20.843 9.035 343.049 1.00 111.27 3535 VAL A C 1
ATOM 2384 O O . VAL A 1 395 ? 21.164 8.992 344.231 1.00 112.09 3535 VAL A O 1
ATOM 2388 N N . SER A 1 396 ? 19.579 9.146 342.639 1.00 113.35 3536 SER A N 1
ATOM 2389 C CA . SER A 1 396 ? 18.449 9.205 343.577 1.00 115.80 3536 SER A CA 1
ATOM 2390 C C . SER A 1 396 ? 18.461 8.055 344.584 1.00 120.00 3536 SER A C 1
ATOM 2391 O O . SER A 1 396 ? 18.178 8.261 345.763 1.00 122.79 3536 SER A O 1
ATOM 2394 N N . ASN A 1 397 ? 18.786 6.851 344.116 1.00 123.65 3537 ASN A N 1
ATOM 2395 C CA . ASN A 1 397 ? 18.930 5.694 345.003 1.00 125.58 3537 ASN A CA 1
ATOM 2396 C C . ASN A 1 397 ? 20.109 5.847 345.966 1.00 126.65 3537 ASN A C 1
ATOM 2397 O O . ASN A 1 397 ? 19.997 5.501 347.142 1.00 127.64 3537 ASN A O 1
ATOM 2402 N N . LYS A 1 398 ? 21.230 6.367 345.465 1.00 126.71 3538 LYS A N 1
ATOM 2403 C CA . LYS A 1 398 ? 22.410 6.625 346.298 1.00 127.04 3538 LYS A CA 1
ATOM 2404 C C . LYS A 1 398 ? 22.329 7.966 347.044 1.00 126.86 3538 LYS A C 1
ATOM 2405 O O . LYS A 1 398 ? 23.137 8.227 347.937 1.00 127.05 3538 LYS A O 1
ATOM 2411 N N . LEU A 1 399 ? 21.360 8.805 346.675 1.00 126.58 3539 LEU A N 1
ATOM 2412 C CA . LEU A 1 399 ? 21.157 10.115 347.306 1.00 126.21 3539 LEU A CA 1
ATOM 2413 C C . LEU A 1 399 ? 20.109 10.049 348.412 1.00 124.41 3539 LEU A C 1
ATOM 2414 O O . LEU A 1 399 ? 20.285 10.652 349.472 1.00 124.10 3539 LEU A O 1
ATOM 2419 N N . ASP A 1 400 ? 19.015 9.330 348.160 1.00 123.27 3540 ASP A N 1
ATOM 2420 C CA . ASP A 1 400 ? 17.964 9.146 349.167 1.00 122.84 3540 ASP A CA 1
ATOM 2421 C C . ASP A 1 400 ? 18.420 8.259 350.330 1.00 124.32 3540 ASP A C 1
ATOM 2422 O O . ASP A 1 400 ? 17.742 8.192 351.355 1.00 124.18 3540 ASP A O 1
ATOM 2427 N N . ASN A 1 401 ? 19.552 7.574 350.165 1.00 126.67 3541 ASN A N 1
ATOM 2428 C CA . ASN A 1 401 ? 20.218 6.906 351.283 1.00 128.66 3541 ASN A CA 1
ATOM 2429 C C . ASN A 1 401 ? 20.770 7.926 352.279 1.00 130.61 3541 ASN A C 1
ATOM 2430 O O . ASN A 1 401 ? 20.556 7.795 353.481 1.00 130.84 3541 ASN A O 1
ATOM 2435 N N . ALA A 1 402 ? 21.458 8.947 351.771 1.00 133.53 3542 ALA A N 1
ATOM 2436 C CA . ALA A 1 402 ? 21.979 10.035 352.610 1.00 135.56 3542 ALA A CA 1
ATOM 2437 C C . ALA A 1 402 ? 20.864 10.853 353.273 1.00 137.18 3542 ALA A C 1
ATOM 2438 O O . ALA A 1 402 ? 21.106 11.549 354.259 1.00 136.73 3542 ALA A O 1
ATOM 2440 N N . PHE A 1 403 ? 19.655 10.781 352.717 1.00 139.94 3543 PHE A N 1
ATOM 2441 C CA . PHE A 1 403 ? 18.471 11.384 353.329 1.00 142.05 3543 PHE A CA 1
ATOM 2442 C C . PHE A 1 403 ? 17.769 10.396 354.269 1.00 142.88 3543 PHE A C 1
ATOM 2443 O O . PHE A 1 403 ? 17.015 10.812 355.148 1.00 143.26 3543 PHE A O 1
ATOM 2451 N N . ARG A 1 404 ? 18.011 9.097 354.074 1.00 143.60 3544 ARG A N 1
ATOM 2452 C CA . ARG A 1 404 ? 17.472 8.044 354.950 1.00 143.21 3544 ARG A CA 1
ATOM 2453 C C . ARG A 1 404 ? 18.376 7.759 356.150 1.00 141.64 3544 ARG A C 1
ATOM 2454 O O . ARG A 1 404 ? 17.914 7.770 357.292 1.00 141.36 3544 ARG A O 1
ATOM 2462 N N . ILE A 1 405 ? 19.656 7.495 355.887 1.00 140.26 3545 ILE A N 1
ATOM 2463 C CA . ILE A 1 405 ? 20.608 7.115 356.944 1.00 140.00 3545 ILE A CA 1
ATOM 2464 C C . ILE A 1 405 ? 20.793 8.207 357.999 1.00 140.47 3545 ILE A C 1
ATOM 2465 O O . ILE A 1 405 ? 21.060 7.911 359.165 1.00 140.62 3545 ILE A O 1
ATOM 2470 N N . THR A 1 406 ? 20.649 9.463 357.583 1.00 141.27 3546 THR A N 1
ATOM 2471 C CA . THR A 1 406 ? 20.759 10.601 358.492 1.00 142.51 3546 THR A CA 1
ATOM 2472 C C . THR A 1 406 ? 19.435 10.892 359.204 1.00 142.68 3546 THR A C 1
ATOM 2473 O O . THR A 1 406 ? 19.415 11.601 360.212 1.00 143.38 3546 THR A O 1
ATOM 2477 N N . ASN A 1 407 ? 18.340 10.344 358.678 1.00 142.37 3547 ASN A N 1
ATOM 2478 C CA . ASN A 1 407 ? 17.025 10.453 359.316 1.00 140.86 3547 ASN A CA 1
ATOM 2479 C C . ASN A 1 407 ? 16.847 9.452 360.465 1.00 140.63 3547 ASN A C 1
ATOM 2480 O O . ASN A 1 407 ? 15.829 9.475 361.159 1.00 141.28 3547 ASN A O 1
ATOM 2485 N N . ASN A 1 408 ? 17.832 8.572 360.654 1.00 138.91 3548 ASN A N 1
ATOM 2486 C CA . ASN A 1 408 ? 17.880 7.686 361.820 1.00 137.59 3548 ASN A CA 1
ATOM 2487 C C . ASN A 1 408 ? 18.040 8.470 363.126 1.00 136.06 3548 ASN A C 1
ATOM 2488 O O . ASN A 1 408 ? 17.629 8.004 364.191 1.00 134.67 3548 ASN A O 1
ATOM 2493 N N . ARG A 1 409 ? 18.641 9.655 363.033 1.00 134.27 3549 ARG A N 1
ATOM 2494 C CA . ARG A 1 409 ? 18.794 10.545 364.182 1.00 132.04 3549 ARG A CA 1
ATOM 2495 C C . ARG A 1 409 ? 17.439 11.116 364.606 1.00 131.18 3549 ARG A C 1
ATOM 2496 O O . ARG A 1 409 ? 17.108 11.117 365.792 1.00 132.82 3549 ARG A O 1
ATOM 2504 N N . ILE A 1 410 ? 16.661 11.587 363.630 1.00 129.73 3550 ILE A N 1
ATOM 2505 C CA . ILE A 1 410 ? 15.332 12.150 363.883 1.00 127.65 3550 ILE A CA 1
ATOM 2506 C C . ILE A 1 410 ? 14.263 11.158 363.416 1.00 126.04 3550 ILE A C 1
ATOM 2507 O O . ILE A 1 410 ? 13.158 11.109 363.958 1.00 123.64 3550 ILE A O 1
#

GO terms:
  GO:0009279 cell outer membrane (C, EXP)
  GO:0009986 cell surface (C, EXP)

Solvent-accessible surface area: 29096 Å² total; per-residue (Å²): 143,55,45,175,36,130,38,140,77,115,38,73,21,113,82,21,82,88,87,34,107,81,76,52,62,101,114,85,124,94,108,69,101,81,54,140,28,60,74,25,58,129,57,160,65,120,118,58,50,30,65,40,106,91,53,87,26,207,128,100,98,79,138,65,65,147,64,66,105,46,35,86,57,160,62,21,52,34,80,34,151,89,46,42,24,88,53,143,57,21,63,59,61,82,84,20,54,20,77,31,155,106,35,131,79,34,22,160,143,115,122,139,154,48,88,98,22,134,94,114,136,54,72,105,33,152,48,48,99,53,60,59,83,91,91,80,78,76,89,94,80,98,124,37,126,126,47,115,116,111,71,86,106,68,130,126,136,83,88,61,85,37,65,118,146,45,63,120,122,114,149,46,182,98,7,86,124,58,195,56,42,193,76,71,91,34,56,45,27,122,152,81,80,85,73,112,74,67,103,87,83,68,64,94,53,78,100,130,74,52,113,123,96,18,72,77,48,122,83,46,56,90,42,184,129,30,106,91,45,86,33,120,119,91,70,77,144,113,112,118,72,45,29,150,149,35,141,148,136,97,118,80,48,177,96,8,50,122,89,114,109,36,195,77,73,89,26,57,68,32,105,61,93,76,13,63,32,64,13,97,190,72,27,37,68,18,21,51,63,95,164,95,45,58,104,86,59,14,64,41,91,19,74,150,46,156,62,105,75,66,46,19,8,104,78,12,94,80,109,39,91,111,63,98,80,68,155,111,86,77,66,54,99,148,103,74,80,60,159,181,104,71,84,114,198,171

Radius of gyration: 85.86 Å; Cα contacts (8 Å, |Δi|>4): 302; chains: 1; bounding box: 30×30×309 Å

InterPro domains:
  IPR005594 Trimeric autotransporter adhesin YadA-like, C-terminal membrane anchor domain [PF03895] (3571-3626)
  IPR008635 Trimeric autotransporter adhesin YadA-like, stalk domain [PF05662] (296-334)
  IPR008635 Trimeric autotransporter adhesin YadA-like, stalk domain [PF05662] (1596-1632)
  IPR008635 Trimeric autotransporter adhesin YadA-like, stalk domain [PF05662] (2375-2414)
  IPR008635 Trimeric autotransporter adhesin YadA-like, stalk domain [PF05662] (2579-2615)
  IPR008635 Trimeric autotransporter adhesin YadA-like, stalk domain [PF05662] (2755-2792)
  IPR008635 Trimeric autotransporter adhesin YadA-like, stalk domain [PF05662] (3150-3185)
  IPR008635 Trimeric autotransporter adhesin YadA-like, stalk domain [PF05662] (3315-3355)
  IPR008635 Trimeric autotransporter adhesin YadA-like, stalk domain [PF05662] (3373-3416)
  IPR008635 Trimeric autotransporter adhesin YadA-like, stalk domain [PF05662] (3454-3489)
  IPR008640 Trimeric autotransporter adhesin YadA-like, head domain [PF05658] (136-161)
  IPR008640 Trimeric autotransporter adhesin YadA-like, head domain [PF05658] (193-216)
  IPR008640 Trimeric autotransporter adhesin YadA-like, head domain [PF05658] (237-263)
  IPR008640 Trimeric autotransporter adhesin YadA-like, head domain [PF05658] (3011-3034)
  IPR011049 Serralysin-like metalloprotease, C-terminal [G3DSA:2.150.10.10] (152-321)
  IPR011049 Serralysin-like metalloprotease, C-terminal [G3DSA:2.150.10.10] (2921-3037)
  IPR011049 Serralysin-like metalloprotease, C-terminal [G3DSA:2.150.10.10] (3047-3199)
  IPR011049 Serralysin-like metalloprotease, C-terminal [SSF101967] (129-319)
  IPR011049 Serralysin-like metalloprotease, C-terminal [SSF101967] (2989-3172)
  IPR011049 Serralysin-like metalloprotease, C-terminal [SSF101967] (3196-3337)